Protein AF-A0A8T0DHM4-F1 (afdb_monomer)

pLDDT: mean 70.13, std 23.98, range [28.17, 97.62]

Solvent-accessible surface area (backbone atoms only — not comparable to full-atom values): 16348 Å² total; per-residue (Å²): 137,87,89,84,72,74,72,68,61,58,58,62,55,55,64,60,62,74,70,70,80,70,75,80,78,76,79,78,88,80,77,91,63,87,73,72,77,72,88,72,78,77,76,77,78,83,79,88,78,79,99,79,72,89,75,81,84,81,79,68,80,76,83,81,63,61,93,75,45,40,71,42,79,27,50,32,24,30,42,71,91,79,54,35,35,38,41,38,37,54,43,77,85,76,53,54,72,72,47,71,71,61,70,50,73,43,57,45,36,30,25,53,92,76,21,36,36,38,38,43,83,59,51,80,33,48,29,61,48,58,37,26,60,40,31,61,56,61,91,86,52,79,63,72,27,100,80,52,46,28,33,40,33,43,28,29,36,26,46,38,41,50,55,41,34,44,35,89,32,20,90,32,38,28,31,44,35,36,35,39,52,50,24,33,26,35,43,30,53,36,51,32,25,53,50,40,36,46,37,48,72,69,67,62,57,38,41,51,40,77,80,78,89,51,103,57,90,73,84,51,73,67,54,78,74,42,70,27,47,38,37,32,36,56,78,56,82,87,60,78,64,46,60,78,57,65,66,44,71,80,40,62,95,79,58,95,79,66,90,83,62,86,49,37,35,41,32,46,71,60,77,65,85,125

Nearest PDB structures (foldseek):
  1xcd-assembly1_A  TM=4.932E-01  e=6.494E-01  Bos taurus

Structure (mmCIF, N/CA/C/O backbone):
data_AF-A0A8T0DHM4-F1
#
_entry.id   AF-A0A8T0DHM4-F1
#
loop_
_atom_site.group_PDB
_atom_site.id
_atom_site.type_symbol
_atom_site.label_atom_id
_atom_site.label_alt_id
_atom_site.label_comp_id
_atom_site.label_asym_id
_atom_site.label_entity_id
_atom_site.label_seq_id
_atom_site.pdbx_PDB_ins_code
_atom_site.Cartn_x
_atom_site.Cartn_y
_atom_site.Cartn_z
_atom_site.occupancy
_atom_site.B_iso_or_equiv
_atom_site.auth_seq_id
_atom_site.auth_comp_id
_atom_site.auth_asym_id
_atom_site.auth_atom_id
_atom_site.pdbx_PDB_model_num
ATOM 1 N N . MET A 1 1 ? -25.637 -39.595 50.612 1.00 42.78 1 MET A N 1
ATOM 2 C CA . MET A 1 1 ? -24.274 -39.852 50.082 1.00 42.78 1 MET A CA 1
ATOM 3 C C . MET A 1 1 ? -24.328 -41.130 49.252 1.00 42.78 1 MET A C 1
ATOM 5 O O . MET A 1 1 ? -25.009 -42.026 49.735 1.00 42.78 1 MET A O 1
ATOM 9 N N . PRO A 1 2 ? -23.650 -41.289 48.098 1.00 43.00 2 PRO A N 1
ATOM 10 C CA . PRO A 1 2 ? -22.854 -40.347 47.298 1.00 43.00 2 PRO A CA 1
ATOM 11 C C . PRO A 1 2 ? -23.353 -40.236 45.829 1.00 43.00 2 PRO A C 1
ATOM 13 O O . PRO A 1 2 ? -23.852 -41.200 45.263 1.00 43.00 2 PRO A O 1
ATOM 16 N N . GLY A 1 3 ? -23.200 -39.077 45.182 1.00 39.84 3 GLY A N 1
ATOM 17 C CA . GLY A 1 3 ? -23.589 -38.922 43.766 1.00 39.84 3 GLY A CA 1
ATOM 18 C C . GLY A 1 3 ? -22.950 -37.758 43.004 1.00 39.84 3 GLY A C 1
ATOM 19 O O . GLY A 1 3 ? -23.277 -37.550 41.844 1.00 39.84 3 GLY A O 1
ATOM 20 N N . SER A 1 4 ? -22.025 -37.011 43.616 1.00 50.75 4 SER A N 1
ATOM 21 C CA . SER A 1 4 ? -21.545 -35.737 43.051 1.00 50.75 4 SER A CA 1
ATOM 22 C C . SER A 1 4 ? -20.021 -35.598 43.028 1.00 50.75 4 SER A C 1
ATOM 24 O O . SER A 1 4 ? -19.509 -34.501 43.209 1.00 50.75 4 SER A O 1
ATOM 26 N N . GLN A 1 5 ? -19.278 -36.689 42.808 1.00 47.97 5 GLN A N 1
ATOM 27 C CA . GLN A 1 5 ? -17.817 -36.614 42.603 1.00 47.97 5 GLN A CA 1
ATOM 28 C C . GLN A 1 5 ? -17.319 -37.144 41.249 1.00 47.97 5 GLN A C 1
ATOM 30 O O . GLN A 1 5 ? -16.140 -37.010 40.946 1.00 47.97 5 GLN A O 1
ATOM 35 N N . LEU A 1 6 ? -18.196 -37.660 40.383 1.00 48.44 6 LEU A N 1
ATOM 36 C CA . LEU A 1 6 ? -17.791 -38.187 39.070 1.00 48.44 6 LEU A CA 1
ATOM 37 C C . LEU A 1 6 ? -17.854 -37.168 37.918 1.00 48.44 6 LEU A C 1
ATOM 39 O O . LEU A 1 6 ? -17.260 -37.405 36.873 1.00 48.44 6 LEU A O 1
ATOM 43 N N . LEU A 1 7 ? -18.499 -36.011 38.105 1.00 48.06 7 LEU A N 1
ATOM 44 C CA . LEU A 1 7 ? -18.656 -35.002 37.043 1.00 48.06 7 LEU A CA 1
ATOM 45 C C . LEU A 1 7 ? -17.541 -33.943 36.995 1.00 48.06 7 LEU A C 1
ATOM 47 O O . LEU A 1 7 ? -17.317 -33.356 35.942 1.00 48.06 7 LEU A O 1
ATOM 51 N N . LEU A 1 8 ? -16.781 -33.745 38.078 1.00 44.88 8 LEU A N 1
ATOM 52 C CA . LEU A 1 8 ? -15.639 -32.815 38.081 1.00 44.88 8 LEU A CA 1
ATOM 53 C C . LEU A 1 8 ? -14.353 -33.425 37.500 1.00 44.88 8 LEU A C 1
ATOM 55 O O . LEU A 1 8 ? -13.502 -32.689 37.009 1.00 44.88 8 LEU A O 1
ATOM 59 N N . GLY A 1 9 ? -14.216 -34.755 37.485 1.00 41.56 9 GLY A N 1
ATOM 60 C CA . GLY A 1 9 ? -13.036 -35.429 36.927 1.00 41.56 9 GLY A CA 1
ATOM 61 C C . GLY A 1 9 ? -12.968 -35.411 35.395 1.00 41.56 9 GLY A C 1
ATOM 62 O O . GLY A 1 9 ? -11.875 -35.380 34.830 1.00 41.56 9 GLY A O 1
ATOM 63 N N . LEU A 1 10 ? -14.118 -35.380 34.709 1.00 45.06 10 LEU A N 1
ATOM 64 C CA . LEU A 1 10 ? -14.163 -35.416 33.241 1.00 45.06 10 LEU A CA 1
ATOM 65 C C . LEU A 1 10 ? -13.841 -34.062 32.586 1.00 45.06 10 LEU A C 1
ATOM 67 O O . LEU A 1 10 ? -13.312 -34.029 31.477 1.00 45.06 10 LEU A O 1
ATOM 71 N N . TRP A 1 11 ? -14.100 -32.946 33.273 1.00 40.06 11 TRP A N 1
ATOM 72 C CA . TRP A 1 11 ? -13.817 -31.607 32.741 1.00 40.06 11 TRP A CA 1
ATOM 73 C C . TRP A 1 11 ? -12.315 -31.278 32.737 1.00 40.06 11 TRP A C 1
ATOM 75 O O . TRP A 1 11 ? -11.809 -30.676 31.790 1.00 40.06 11 TRP A O 1
ATOM 85 N N . PHE A 1 12 ? -11.563 -31.758 33.733 1.00 42.66 12 PHE A N 1
ATOM 86 C CA . PHE A 1 12 ? -10.110 -31.555 33.788 1.00 42.66 12 PHE A CA 1
ATOM 87 C C . PHE A 1 12 ? -9.320 -32.446 32.813 1.00 42.66 12 PHE A C 1
ATOM 89 O O . PHE A 1 12 ? -8.207 -32.084 32.428 1.00 42.66 12 PHE A O 1
ATOM 96 N N . ALA A 1 13 ? -9.883 -33.572 32.364 1.00 45.81 13 ALA A N 1
AT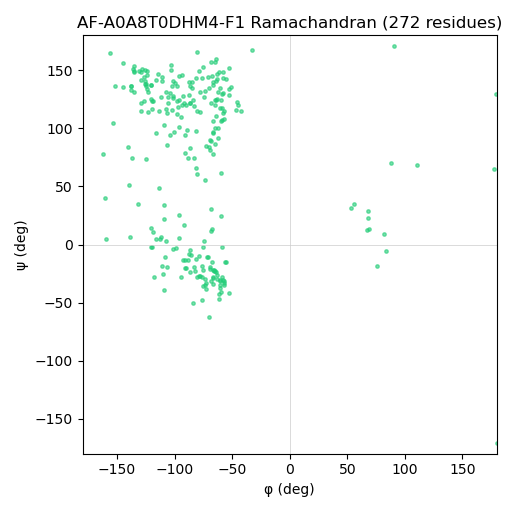OM 97 C CA . ALA A 1 13 ? -9.242 -34.431 31.366 1.00 45.81 13 ALA A CA 1
ATOM 98 C C . ALA A 1 13 ? -9.329 -33.845 29.941 1.00 45.81 13 ALA A C 1
ATOM 100 O O . ALA A 1 13 ? -8.364 -33.929 29.183 1.00 45.81 13 ALA A O 1
ATOM 101 N N . LEU A 1 14 ? -10.436 -33.178 29.595 1.00 40.88 14 LEU A N 1
ATOM 102 C CA . LEU A 1 14 ? -10.623 -32.549 28.278 1.00 40.88 14 LEU A CA 1
ATOM 103 C C . LEU A 1 14 ? -9.776 -31.278 28.092 1.00 40.88 14 LEU A C 1
ATOM 105 O O . LEU A 1 14 ? -9.247 -31.054 27.005 1.00 40.88 14 LEU A O 1
ATOM 109 N N . MET A 1 15 ? -9.530 -30.510 29.158 1.00 38.00 15 MET A N 1
ATOM 110 C CA . MET A 1 15 ? -8.630 -29.343 29.115 1.00 38.00 15 MET A CA 1
ATOM 111 C C . MET A 1 15 ? -7.144 -29.711 28.944 1.00 38.00 15 MET A C 1
ATOM 113 O O . MET A 1 15 ? -6.362 -28.894 28.465 1.00 38.00 15 MET A O 1
ATOM 117 N N . LYS A 1 16 ? -6.738 -30.949 29.265 1.00 36.84 16 LYS A N 1
ATOM 118 C CA . LYS A 1 16 ? -5.369 -31.432 29.004 1.00 36.84 16 LYS A CA 1
ATOM 119 C C . LYS A 1 16 ? -5.152 -31.941 27.576 1.00 36.84 16 LYS A C 1
ATOM 121 O O . LYS A 1 16 ? -4.008 -31.986 27.136 1.00 36.84 16 LYS A O 1
ATOM 126 N N . ILE A 1 17 ? -6.213 -32.280 26.842 1.00 40.41 17 ILE A N 1
ATOM 127 C CA . ILE A 1 17 ? -6.107 -32.795 25.465 1.00 40.41 17 ILE A CA 1
ATOM 128 C C . ILE A 1 17 ? -6.054 -31.655 24.432 1.00 40.41 17 ILE A C 1
ATOM 130 O O . ILE A 1 17 ? -5.442 -31.813 23.381 1.00 40.41 17 ILE A O 1
ATOM 134 N N . VAL A 1 18 ? -6.566 -30.462 24.752 1.00 36.69 18 VAL A N 1
ATOM 135 C CA . VAL A 1 18 ? -6.488 -29.284 23.857 1.00 36.69 18 VAL A CA 1
ATOM 136 C C . VAL A 1 18 ? -5.111 -28.589 23.897 1.00 36.69 18 VAL A C 1
ATOM 138 O O . VAL A 1 18 ? -4.789 -27.772 23.039 1.00 36.69 18 VAL A O 1
ATOM 141 N N . LEU A 1 19 ? -4.237 -28.955 24.839 1.00 35.62 19 LEU A N 1
ATOM 142 C CA . LEU A 1 19 ? -2.911 -28.346 25.022 1.00 35.62 19 LEU A CA 1
ATOM 143 C C . LEU A 1 19 ? -1.746 -29.096 24.345 1.00 35.62 19 LEU A C 1
ATOM 145 O O . LEU A 1 19 ? -0.598 -28.688 24.509 1.00 35.62 19 LEU A O 1
ATOM 149 N N . LEU A 1 20 ? -2.007 -30.150 23.561 1.00 37.97 20 LEU A N 1
ATOM 150 C CA . LEU A 1 20 ? -0.957 -31.010 22.982 1.00 37.97 20 LEU A CA 1
ATOM 151 C C . LEU A 1 20 ? -0.894 -31.067 21.447 1.00 37.97 20 LEU A C 1
ATOM 153 O O . LEU A 1 20 ? -0.103 -31.828 20.899 1.00 37.97 20 LEU A O 1
ATOM 157 N N . THR A 1 21 ? -1.608 -30.194 20.734 1.00 35.25 21 THR A N 1
ATOM 158 C CA . THR A 1 21 ? -1.385 -29.964 19.292 1.00 35.25 21 THR A CA 1
ATOM 159 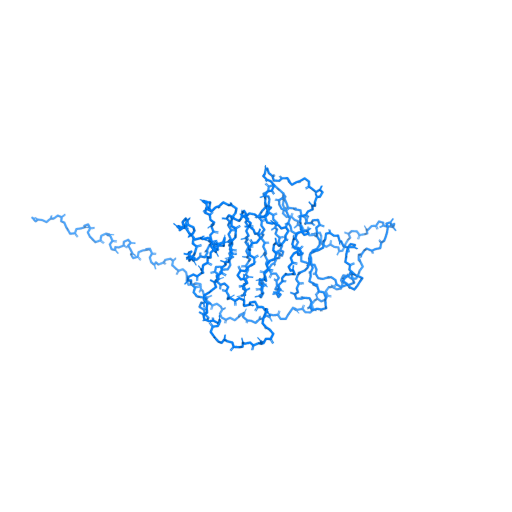C C . THR A 1 21 ? -0.855 -28.557 19.025 1.00 35.25 21 THR A C 1
ATOM 161 O O . THR A 1 21 ? -1.346 -27.839 18.161 1.00 35.25 21 THR A O 1
ATOM 164 N N . ARG A 1 22 ? 0.172 -28.141 19.772 1.00 32.06 22 ARG A N 1
ATOM 165 C CA . ARG A 1 22 ? 1.109 -27.118 19.298 1.00 32.06 22 ARG A CA 1
ATOM 166 C C . ARG A 1 22 ? 2.305 -27.847 18.714 1.00 32.06 22 ARG A C 1
ATOM 168 O O . ARG A 1 22 ? 3.147 -28.353 19.448 1.00 32.06 22 ARG A O 1
ATOM 175 N N . HIS A 1 23 ? 2.353 -27.937 17.390 1.00 30.44 23 HIS A N 1
ATOM 176 C CA . HIS A 1 23 ? 3.606 -28.250 16.721 1.00 30.44 23 HIS A CA 1
ATOM 177 C C . HIS A 1 23 ? 4.627 -27.174 17.110 1.00 30.44 23 HIS A C 1
ATOM 179 O O . HIS A 1 23 ? 4.301 -25.985 17.029 1.00 30.44 23 HIS A O 1
ATOM 185 N N . PRO A 1 24 ? 5.839 -27.545 17.549 1.00 31.73 24 PRO A N 1
ATOM 186 C CA . PRO A 1 24 ? 6.913 -26.581 17.639 1.00 31.73 24 PRO A CA 1
ATOM 187 C C . PRO A 1 24 ? 7.249 -26.163 16.206 1.00 31.73 24 PRO A C 1
ATOM 189 O O . PRO A 1 24 ? 7.829 -26.933 15.443 1.00 31.73 24 PRO A O 1
ATOM 192 N N . VAL A 1 25 ? 6.855 -24.946 15.822 1.00 32.97 25 VAL A N 1
ATOM 193 C CA . VAL A 1 25 ? 7.485 -24.261 14.694 1.00 32.97 25 VAL A CA 1
ATOM 194 C C . VAL A 1 25 ? 8.912 -24.010 15.145 1.00 32.97 25 VAL A C 1
ATOM 196 O O . VAL A 1 25 ? 9.188 -23.146 15.976 1.00 32.97 25 VAL A O 1
ATOM 199 N N . GLN A 1 26 ? 9.795 -24.876 14.672 1.00 29.06 26 GLN A N 1
ATOM 200 C CA . GLN A 1 26 ? 11.224 -24.778 14.860 1.00 29.06 26 GLN A CA 1
ATOM 201 C C . GLN A 1 26 ? 11.655 -23.440 14.260 1.00 29.06 26 GLN A C 1
ATOM 203 O O . GLN A 1 26 ? 11.607 -23.242 13.047 1.00 29.06 26 GLN A O 1
ATOM 208 N N . ALA A 1 27 ? 11.985 -22.491 15.135 1.00 30.78 27 ALA A N 1
ATOM 209 C CA . ALA A 1 27 ? 12.572 -21.223 14.754 1.00 30.78 27 ALA A CA 1
ATOM 210 C C . ALA A 1 27 ? 13.918 -21.526 14.089 1.00 30.78 27 ALA A C 1
ATOM 212 O O . ALA A 1 27 ? 14.902 -21.827 14.760 1.00 30.78 27 ALA A O 1
ATOM 213 N N . SER A 1 28 ? 13.934 -21.502 12.758 1.00 29.31 28 SER A N 1
ATOM 214 C CA . SER A 1 28 ? 15.160 -21.461 11.971 1.00 29.31 28 SER A CA 1
ATOM 215 C C . SER A 1 28 ? 15.743 -20.059 12.109 1.00 29.31 28 SER A C 1
ATOM 217 O O . SER A 1 28 ? 15.467 -19.161 11.316 1.00 29.31 28 SER A O 1
ATOM 219 N N . SER A 1 29 ? 16.503 -19.857 13.179 1.00 32.44 29 SER A N 1
ATOM 220 C CA . SER A 1 29 ? 17.412 -18.731 13.336 1.00 32.44 29 SER A CA 1
ATOM 221 C C . SER A 1 29 ? 18.583 -18.927 12.375 1.00 32.44 29 SER A C 1
ATOM 223 O O . SER A 1 29 ? 19.558 -19.545 12.770 1.00 32.44 29 SER A O 1
ATOM 225 N N . ASP A 1 30 ? 18.434 -18.520 11.111 1.00 32.19 30 ASP A N 1
ATOM 226 C CA . ASP A 1 30 ? 19.539 -18.243 10.171 1.00 32.19 30 ASP A CA 1
ATOM 227 C C . ASP A 1 30 ? 18.983 -17.851 8.788 1.00 32.19 30 ASP A C 1
ATOM 229 O O . ASP A 1 30 ? 19.147 -18.565 7.806 1.00 32.19 30 ASP A O 1
ATOM 233 N N . GLU A 1 31 ? 18.283 -16.715 8.680 1.00 34.97 31 GLU A N 1
ATOM 234 C CA . GLU A 1 31 ? 18.030 -16.089 7.364 1.00 34.97 31 GLU A CA 1
ATOM 235 C C . GLU A 1 31 ? 17.646 -14.598 7.474 1.00 34.97 31 GLU A C 1
ATOM 237 O O . GLU A 1 31 ? 16.764 -14.101 6.785 1.00 34.97 31 GLU A O 1
ATOM 242 N N . PHE A 1 32 ? 18.303 -13.851 8.368 1.00 38.66 32 PHE A N 1
ATOM 243 C CA . PHE A 1 32 ? 18.024 -12.421 8.606 1.00 38.66 32 PHE A CA 1
ATOM 244 C C . PHE A 1 32 ? 19.122 -11.479 8.103 1.00 38.66 32 PHE A C 1
ATOM 246 O O . PHE A 1 32 ? 19.366 -10.412 8.662 1.00 38.66 32 PHE A O 1
ATOM 253 N N . LEU A 1 33 ? 19.766 -11.845 7.001 1.00 34.19 33 LEU A N 1
ATOM 254 C CA . LEU A 1 33 ? 20.570 -10.910 6.223 1.00 34.19 33 LEU A CA 1
ATOM 255 C C . LEU A 1 33 ? 19.986 -10.850 4.814 1.00 34.19 33 LEU A C 1
ATOM 257 O O . LEU A 1 33 ? 19.649 -11.905 4.273 1.00 34.19 33 LEU A O 1
ATOM 261 N N . PRO A 1 34 ? 19.865 -9.657 4.200 1.00 33.25 34 PRO A N 1
ATOM 262 C CA . PRO A 1 34 ? 19.499 -9.571 2.798 1.00 33.25 34 PRO A CA 1
ATOM 263 C C . PRO A 1 34 ? 20.530 -10.382 2.016 1.00 33.25 34 PRO A C 1
ATOM 265 O O . PRO A 1 34 ? 21.698 -9.995 1.916 1.00 33.25 34 PRO A O 1
ATOM 268 N N . LYS A 1 35 ? 20.119 -11.544 1.496 1.00 32.97 35 LYS A N 1
ATOM 269 C CA . LYS A 1 35 ? 20.923 -12.264 0.516 1.00 32.97 35 LYS A CA 1
ATOM 270 C C . LYS A 1 35 ? 21.113 -11.287 -0.632 1.00 32.97 35 LYS A C 1
ATOM 272 O O . LYS A 1 35 ? 20.145 -10.881 -1.275 1.00 32.97 35 LYS A O 1
ATOM 277 N N . ARG A 1 36 ? 22.361 -10.847 -0.829 1.00 37.19 36 ARG A N 1
ATOM 278 C CA . ARG A 1 36 ? 22.765 -10.146 -2.046 1.00 37.19 36 ARG A CA 1
ATOM 279 C C . ARG A 1 36 ? 22.190 -10.948 -3.199 1.00 37.19 36 ARG A C 1
ATOM 281 O O . ARG A 1 36 ? 22.461 -12.142 -3.277 1.00 37.19 36 ARG A O 1
ATOM 288 N N . LEU A 1 37 ? 21.376 -10.283 -4.015 1.00 41.47 37 LEU A N 1
ATOM 289 C CA . LEU A 1 37 ? 20.816 -10.830 -5.238 1.00 41.47 37 LEU A CA 1
ATOM 290 C C . LEU A 1 37 ? 21.930 -11.601 -5.947 1.00 41.47 37 LEU A C 1
ATOM 292 O O . LEU A 1 37 ? 22.953 -11.006 -6.312 1.00 41.47 37 LEU A O 1
ATOM 296 N N . ASP A 1 38 ? 21.766 -12.920 -6.056 1.00 32.34 38 ASP A N 1
ATOM 297 C CA . ASP A 1 38 ? 22.691 -13.738 -6.818 1.00 32.34 38 ASP A CA 1
ATOM 298 C C . ASP A 1 38 ? 22.844 -13.102 -8.195 1.00 32.34 38 ASP A C 1
ATOM 300 O O . ASP A 1 38 ? 21.886 -12.633 -8.816 1.00 32.34 38 ASP A O 1
ATOM 304 N N . LYS A 1 39 ? 24.095 -13.026 -8.638 1.00 31.70 39 LYS A N 1
ATOM 305 C CA . LYS A 1 39 ? 24.525 -12.352 -9.859 1.00 31.70 39 LYS A CA 1
ATOM 306 C C . LYS A 1 39 ? 24.112 -13.170 -11.090 1.00 31.70 39 LYS A C 1
ATOM 308 O O . LYS A 1 39 ? 24.950 -13.518 -11.912 1.00 31.70 39 LYS A O 1
ATOM 313 N N . GLN A 1 40 ? 22.829 -13.489 -11.231 1.00 30.95 40 GLN A N 1
ATOM 314 C CA . GLN A 1 40 ? 22.234 -13.854 -12.508 1.00 30.95 40 GLN A CA 1
ATOM 315 C C . GLN A 1 40 ? 21.714 -12.573 -13.150 1.00 30.95 40 GLN A C 1
ATOM 317 O O . GLN A 1 40 ? 20.543 -12.215 -13.096 1.00 30.95 40 GLN A O 1
ATOM 322 N N . THR A 1 41 ? 22.654 -11.836 -13.735 1.00 32.25 41 THR A N 1
ATOM 323 C CA . THR A 1 41 ? 22.359 -10.781 -14.695 1.00 32.25 41 THR A CA 1
ATOM 324 C C . THR A 1 41 ? 21.729 -11.441 -15.923 1.00 32.25 41 THR A C 1
ATOM 326 O O . THR A 1 41 ? 22.428 -11.783 -16.875 1.00 32.25 41 THR A O 1
ATOM 329 N N . GLU A 1 42 ? 20.412 -11.652 -15.923 1.00 33.59 42 GLU A N 1
ATOM 330 C CA . GLU A 1 42 ? 19.687 -11.806 -17.183 1.00 33.59 42 GLU A CA 1
ATOM 331 C C . GLU A 1 42 ? 19.693 -10.439 -17.872 1.00 33.59 42 GLU A C 1
ATOM 333 O O . GLU A 1 42 ? 18.840 -9.585 -17.643 1.00 33.59 42 GLU A O 1
ATOM 338 N N . LYS A 1 43 ? 20.723 -10.206 -18.694 1.00 28.45 43 LYS A N 1
ATOM 339 C CA . LYS A 1 43 ? 20.720 -9.135 -19.688 1.00 28.45 43 LYS A CA 1
ATOM 340 C C . LYS A 1 43 ? 19.587 -9.421 -20.676 1.00 28.45 43 LYS A C 1
ATOM 342 O O . LYS A 1 43 ? 19.815 -10.085 -21.684 1.00 28.45 43 LYS A O 1
ATOM 347 N N . HIS A 1 44 ? 18.390 -8.899 -20.432 1.00 38.16 44 HIS A N 1
ATOM 348 C CA . HIS A 1 44 ? 17.370 -8.773 -21.477 1.00 38.16 44 HIS A CA 1
ATOM 349 C C . HIS A 1 44 ? 17.669 -7.522 -22.306 1.00 38.16 44 HIS A C 1
ATOM 351 O O . HIS A 1 44 ? 16.948 -6.533 -22.282 1.00 38.16 44 HIS A O 1
ATOM 357 N N . ALA A 1 45 ? 18.795 -7.562 -23.022 1.00 31.78 45 ALA A N 1
ATOM 358 C CA . ALA A 1 45 ? 19.057 -6.624 -24.100 1.00 31.78 45 ALA A CA 1
ATOM 359 C C . ALA A 1 45 ? 18.249 -7.082 -25.320 1.00 31.78 45 ALA A C 1
ATOM 361 O O . ALA A 1 45 ? 18.521 -8.142 -25.884 1.00 31.78 45 ALA A O 1
ATOM 362 N N . GLY A 1 46 ? 17.266 -6.277 -25.721 1.00 34.12 46 GLY A N 1
ATOM 363 C CA . GLY A 1 46 ? 16.578 -6.426 -27.001 1.00 34.12 46 GLY A CA 1
ATOM 364 C C . GLY A 1 46 ? 15.131 -6.894 -26.905 1.00 34.12 46 GLY A C 1
ATOM 365 O O . GLY A 1 46 ? 14.791 -7.966 -27.394 1.00 34.12 46 GLY A O 1
ATOM 366 N N . LEU A 1 47 ? 14.251 -6.049 -26.380 1.00 35.34 47 LEU A N 1
ATOM 367 C CA . LEU A 1 47 ? 12.893 -5.956 -26.903 1.00 35.34 47 LEU A CA 1
ATOM 368 C C . LEU A 1 47 ? 12.659 -4.494 -27.291 1.00 35.34 47 LEU A C 1
ATOM 370 O O . LEU A 1 47 ? 13.149 -3.599 -26.614 1.00 35.34 47 LEU A O 1
ATOM 374 N N . PHE A 1 48 ? 11.883 -4.277 -28.348 1.00 37.84 48 PHE A N 1
ATOM 375 C CA . PHE A 1 48 ? 11.353 -2.980 -28.787 1.00 37.84 48 PHE A CA 1
ATOM 376 C C . PHE A 1 48 ? 12.251 -2.175 -29.739 1.00 37.84 48 PHE A C 1
ATOM 378 O O . PHE A 1 48 ? 12.732 -1.087 -29.436 1.00 37.84 48 PHE A O 1
ATOM 385 N N . SER A 1 49 ? 12.368 -2.678 -30.970 1.00 28.17 49 SER A N 1
ATOM 386 C CA . SER A 1 49 ? 12.400 -1.815 -32.152 1.00 28.17 49 SER A CA 1
ATOM 387 C C . SER A 1 49 ? 11.152 -2.069 -33.011 1.00 28.17 49 SER A C 1
ATOM 389 O O . SER A 1 49 ? 10.597 -3.165 -33.008 1.00 28.17 49 SER A O 1
ATOM 391 N N . SER A 1 50 ? 10.707 -0.988 -33.652 1.00 28.66 50 SER A N 1
ATOM 392 C CA . SER A 1 50 ? 9.551 -0.743 -34.532 1.00 28.66 50 SER A CA 1
ATOM 393 C C . SER A 1 50 ? 9.034 -1.869 -35.464 1.00 28.66 50 SER A C 1
ATOM 395 O O . SER A 1 50 ? 9.687 -2.893 -35.662 1.00 28.66 50 SER A O 1
ATOM 397 N N . PRO A 1 51 ? 7.831 -1.685 -36.052 1.00 36.62 51 PRO A N 1
ATOM 398 C CA . PRO A 1 51 ? 6.902 -2.750 -36.400 1.00 36.62 51 PRO A CA 1
ATOM 399 C C . PRO A 1 51 ? 7.181 -3.307 -37.793 1.00 36.62 51 PRO A C 1
ATOM 401 O O . PRO A 1 51 ? 6.445 -3.014 -38.712 1.00 36.62 51 PRO A O 1
ATOM 404 N N . ASP A 1 52 ? 8.236 -4.096 -37.959 1.00 32.16 52 ASP A N 1
ATOM 405 C CA . ASP A 1 52 ? 8.423 -4.912 -39.165 1.00 32.16 52 ASP A CA 1
ATOM 406 C C . ASP A 1 52 ? 9.446 -6.017 -38.886 1.00 32.16 52 ASP A C 1
ATOM 408 O O . ASP A 1 52 ? 10.617 -5.919 -39.253 1.00 32.16 52 ASP A O 1
ATOM 412 N N . ARG A 1 53 ? 9.014 -7.077 -38.190 1.00 29.66 53 ARG A N 1
ATOM 413 C CA . ARG A 1 53 ? 9.512 -8.455 -38.371 1.00 29.66 53 ARG A CA 1
ATOM 414 C C . ARG A 1 53 ? 8.827 -9.411 -37.407 1.00 29.66 53 ARG A C 1
ATOM 416 O O . ARG A 1 53 ? 8.798 -9.193 -36.201 1.00 29.66 53 ARG A O 1
ATOM 423 N N . ALA A 1 54 ? 8.312 -10.500 -37.969 1.00 37.16 54 ALA A N 1
ATOM 424 C CA . ALA A 1 54 ? 7.775 -11.643 -37.250 1.00 37.16 54 ALA A CA 1
ATOM 425 C C . ALA A 1 54 ? 8.729 -12.078 -36.120 1.00 37.16 54 ALA A C 1
ATOM 427 O O . ALA A 1 54 ? 9.866 -12.485 -36.365 1.00 37.16 54 ALA A O 1
ATOM 428 N N . PHE A 1 55 ? 8.257 -11.960 -34.877 1.00 32.56 55 PHE A N 1
ATOM 429 C CA . PHE A 1 55 ? 8.966 -12.405 -33.685 1.00 32.56 55 PHE A CA 1
ATOM 430 C C . PHE A 1 55 ? 9.113 -13.930 -33.710 1.00 32.56 55 PHE A C 1
ATOM 432 O O . PHE A 1 55 ? 8.127 -14.665 -33.675 1.00 32.56 55 PHE A O 1
ATOM 439 N N . ASN A 1 56 ? 10.354 -14.416 -33.697 1.00 29.28 56 ASN A N 1
ATOM 440 C CA . ASN A 1 56 ? 10.649 -15.792 -33.312 1.00 29.28 56 ASN A CA 1
ATOM 441 C C . ASN A 1 56 ? 10.319 -15.958 -31.819 1.00 29.28 56 ASN A C 1
ATOM 443 O O . ASN A 1 56 ? 11.126 -15.640 -30.946 1.00 29.28 56 ASN A O 1
ATOM 447 N N . ALA A 1 57 ? 9.119 -16.462 -31.540 1.00 32.34 57 ALA A N 1
ATOM 448 C CA . ALA A 1 57 ? 8.523 -16.681 -30.222 1.00 32.34 57 ALA A CA 1
ATOM 449 C C . ALA A 1 57 ? 9.197 -17.786 -29.366 1.00 32.34 57 ALA A C 1
ATOM 451 O O . ALA A 1 57 ? 8.534 -18.447 -28.575 1.00 32.34 57 ALA A O 1
ATOM 452 N N . ALA A 1 58 ? 10.505 -18.028 -29.507 1.00 34.22 58 ALA A N 1
ATOM 453 C CA . ALA A 1 58 ? 11.146 -19.245 -28.992 1.00 34.22 58 ALA A CA 1
ATOM 454 C C . ALA A 1 58 ? 12.048 -19.073 -27.750 1.00 34.22 58 ALA A C 1
ATOM 456 O O . ALA A 1 58 ? 12.649 -20.057 -27.322 1.00 34.22 58 ALA A O 1
ATOM 457 N N . LYS A 1 59 ? 12.180 -17.878 -27.147 1.00 33.12 59 LYS A N 1
ATOM 458 C CA . LYS A 1 59 ? 13.061 -17.691 -25.963 1.00 33.12 59 LYS A CA 1
ATOM 459 C C . LYS A 1 59 ? 12.546 -16.822 -24.812 1.00 33.12 59 LYS A C 1
ATOM 461 O O . LYS A 1 59 ? 13.274 -16.638 -23.843 1.00 33.12 59 LYS A O 1
ATOM 466 N N . LEU A 1 60 ? 11.297 -16.372 -24.841 1.00 34.19 60 LEU A N 1
ATOM 467 C CA . LEU A 1 60 ? 10.629 -15.884 -23.632 1.00 34.19 60 LEU A CA 1
ATOM 468 C C . LEU A 1 60 ? 9.800 -17.040 -23.088 1.00 34.19 60 LEU A C 1
ATOM 470 O O . LEU A 1 60 ? 8.911 -17.526 -23.784 1.00 34.19 60 LEU A O 1
ATOM 474 N N . LYS A 1 61 ? 10.087 -17.508 -21.867 1.00 32.75 61 LYS A N 1
ATOM 475 C CA . LYS A 1 61 ? 9.127 -18.377 -21.180 1.00 32.75 61 LYS A CA 1
ATOM 476 C C . LYS A 1 61 ? 7.848 -17.550 -21.017 1.00 32.75 61 LYS A C 1
ATOM 478 O O . LYS A 1 61 ? 7.920 -16.508 -20.365 1.00 32.75 61 LYS A O 1
ATOM 483 N N . PRO A 1 62 ? 6.709 -17.951 -21.608 1.00 39.94 62 PRO A N 1
ATOM 484 C CA . PRO A 1 62 ? 5.465 -17.236 -21.398 1.00 39.94 62 PRO A CA 1
ATOM 485 C C . PRO A 1 62 ? 5.171 -17.256 -19.901 1.00 39.94 62 PRO A C 1
ATOM 487 O O . PRO A 1 62 ? 5.030 -18.323 -19.296 1.00 39.94 62 PRO A O 1
ATOM 490 N N . VAL A 1 63 ? 5.140 -16.072 -19.291 1.00 49.53 63 VAL A N 1
ATOM 491 C CA . VAL A 1 63 ? 4.691 -15.917 -17.910 1.00 49.53 63 VAL A CA 1
ATOM 492 C C . VAL A 1 63 ? 3.258 -16.425 -17.890 1.00 49.53 63 VAL A C 1
ATOM 494 O O . VAL A 1 63 ? 2.361 -15.820 -18.469 1.00 49.53 63 VAL A O 1
ATOM 497 N N . THR A 1 64 ? 3.064 -17.607 -17.316 1.00 45.62 64 THR A N 1
ATOM 498 C CA . THR A 1 64 ? 1.752 -18.241 -17.273 1.00 45.62 64 THR A CA 1
ATOM 499 C C . THR A 1 64 ? 0.988 -17.594 -16.129 1.00 45.62 64 THR A C 1
ATOM 501 O O . THR A 1 64 ? 1.404 -17.663 -14.970 1.00 45.62 64 THR A O 1
ATOM 504 N N . TYR A 1 65 ? -0.083 -16.891 -16.468 1.00 55.25 65 TYR A N 1
ATOM 505 C CA . TYR A 1 65 ? -0.976 -16.268 -15.502 1.00 55.25 65 TYR A CA 1
ATOM 506 C C . TYR A 1 65 ? -2.052 -17.284 -15.089 1.00 55.25 65 TYR A C 1
ATOM 508 O O . TYR A 1 65 ? -2.525 -18.042 -15.942 1.00 55.25 65 TYR A O 1
ATOM 516 N N . PRO A 1 66 ? -2.434 -17.348 -13.801 1.00 62.09 66 PRO A N 1
ATOM 517 C CA . PRO A 1 66 ? -3.592 -18.120 -13.373 1.00 62.09 66 PRO A CA 1
ATOM 518 C C . PRO A 1 66 ? -4.855 -17.760 -14.180 1.00 62.09 66 PRO A C 1
ATOM 520 O O . PRO A 1 66 ? -4.996 -16.610 -14.615 1.00 62.09 66 PRO A O 1
ATOM 523 N N . PRO A 1 67 ? -5.810 -18.692 -14.343 1.00 63.88 67 PRO A N 1
ATOM 524 C CA . PRO A 1 67 ? -7.076 -18.408 -15.012 1.00 63.88 67 PRO A CA 1
ATOM 525 C C . PRO A 1 67 ? -7.773 -17.185 -14.394 1.00 63.88 67 PRO A C 1
ATOM 527 O O . PRO A 1 67 ? -7.949 -17.118 -13.178 1.00 63.88 67 PRO A O 1
ATOM 530 N N . GLY A 1 68 ? -8.164 -16.214 -15.224 1.00 69.62 68 GLY A N 1
ATOM 531 C CA . GLY A 1 68 ? -8.849 -14.991 -14.779 1.00 69.62 68 GLY A CA 1
ATOM 532 C C . GLY A 1 68 ? -7.939 -13.878 -14.242 1.00 69.62 68 GLY A C 1
ATOM 533 O O . GLY A 1 68 ? -8.454 -12.896 -13.709 1.00 69.62 68 GLY A O 1
ATOM 534 N N . SER A 1 69 ? -6.617 -14.017 -14.379 1.00 77.44 69 SER A N 1
ATOM 535 C CA . SER A 1 69 ? -5.648 -12.953 -14.092 1.00 77.44 69 SER A CA 1
ATOM 536 C C . SER A 1 69 ? -4.991 -12.445 -15.371 1.00 77.44 69 SER A C 1
ATOM 538 O O . SER A 1 69 ? -4.681 -13.221 -16.277 1.00 77.44 69 SER A O 1
ATOM 540 N N . PHE A 1 70 ? -4.786 -11.134 -15.436 1.00 83.38 70 PHE A N 1
ATOM 541 C CA . PHE A 1 70 ? -4.189 -10.443 -16.575 1.00 83.38 70 PHE A CA 1
ATOM 542 C C . PHE A 1 70 ? -2.992 -9.617 -16.096 1.00 83.38 70 PHE A C 1
ATOM 544 O O . PHE A 1 70 ? -2.991 -9.178 -14.945 1.00 83.38 70 PHE A O 1
ATOM 551 N N . PRO A 1 71 ? -1.956 -9.398 -16.924 1.00 86.12 71 PRO A N 1
ATOM 552 C CA . PRO A 1 71 ? -0.948 -8.394 -16.605 1.00 86.12 71 PRO A CA 1
ATOM 553 C C . PRO A 1 71 ? -1.613 -7.023 -16.434 1.00 86.12 71 PRO A C 1
ATOM 555 O O . PRO A 1 71 ? -2.553 -6.701 -17.160 1.00 86.12 71 PRO A O 1
ATOM 558 N N . CYS A 1 72 ? -1.115 -6.219 -15.495 1.00 86.44 72 CYS A N 1
ATOM 559 C CA . CYS A 1 72 ? -1.521 -4.817 -15.410 1.00 86.44 72 CYS A CA 1
ATOM 560 C C . CYS A 1 72 ? -1.143 -4.081 -16.705 1.00 86.44 72 CYS A C 1
ATOM 562 O O . CYS A 1 72 ? -0.142 -4.411 -17.345 1.00 86.44 72 CYS A O 1
ATOM 564 N N . SER A 1 73 ? -1.937 -3.079 -17.079 1.00 83.19 73 SER A N 1
ATOM 565 C CA . SER A 1 73 ? -1.654 -2.204 -18.226 1.00 83.19 73 SER A CA 1
ATOM 566 C C . SER A 1 73 ? -0.407 -1.342 -17.996 1.00 83.19 73 SER A C 1
ATOM 568 O O . SER A 1 73 ? 0.362 -1.096 -18.925 1.00 83.19 73 SER A O 1
ATOM 570 N N . ALA A 1 74 ? -0.184 -0.942 -16.744 1.00 87.62 74 ALA A N 1
ATOM 571 C CA . ALA A 1 74 ? 1.004 -0.238 -16.293 1.00 87.62 74 ALA A CA 1
ATOM 572 C C . ALA A 1 74 ? 2.225 -1.155 -16.174 1.00 87.62 74 ALA A C 1
ATOM 574 O O . ALA A 1 74 ? 2.119 -2.342 -15.852 1.00 87.62 74 ALA A O 1
ATOM 575 N N . VAL A 1 75 ? 3.408 -0.564 -16.334 1.00 90.19 75 VAL A N 1
ATOM 576 C CA . VAL A 1 75 ? 4.688 -1.240 -16.121 1.00 90.19 75 VAL A CA 1
ATOM 577 C C . VAL A 1 75 ? 5.322 -0.737 -14.838 1.00 90.19 75 VAL A C 1
ATOM 579 O O . VAL A 1 75 ? 5.680 0.435 -14.736 1.00 90.19 75 VAL A O 1
ATOM 582 N N . CYS A 1 76 ? 5.493 -1.644 -13.878 1.00 93.25 76 CYS A N 1
ATOM 583 C CA . CYS A 1 76 ? 6.209 -1.385 -12.637 1.00 93.25 76 CYS A CA 1
ATOM 584 C C . CYS A 1 76 ? 7.619 -1.965 -12.685 1.00 93.25 76 CYS A C 1
ATOM 586 O O . CYS A 1 76 ? 7.837 -3.065 -13.195 1.00 93.25 76 CYS A O 1
ATOM 588 N N . PHE A 1 77 ? 8.584 -1.236 -12.144 1.00 93.00 77 PHE A N 1
ATOM 589 C CA . PHE A 1 77 ? 9.994 -1.595 -12.181 1.00 93.00 77 PHE A CA 1
ATOM 590 C C . PHE A 1 77 ? 10.766 -0.950 -11.033 1.00 93.00 77 PHE A C 1
ATOM 592 O O . PHE A 1 77 ? 10.295 -0.016 -10.391 1.00 93.00 77 PHE A O 1
ATOM 599 N N . LEU A 1 78 ? 11.974 -1.448 -10.782 1.00 92.31 78 LEU A N 1
ATOM 600 C CA . LEU A 1 78 ? 12.905 -0.829 -9.847 1.00 92.31 78 LEU A CA 1
ATOM 601 C C . LEU A 1 78 ? 13.658 0.304 -10.541 1.00 92.31 78 LEU A C 1
ATOM 603 O O . LEU A 1 78 ? 14.375 0.067 -11.514 1.00 92.31 78 LEU A O 1
ATOM 607 N N . LYS A 1 79 ? 13.493 1.522 -10.027 1.00 89.00 79 LYS A N 1
ATOM 608 C CA . LYS A 1 79 ? 14.049 2.751 -10.591 1.00 89.00 79 LYS A CA 1
ATOM 609 C C . LYS A 1 79 ? 15.587 2.731 -10.547 1.00 89.00 79 LYS A C 1
ATOM 611 O O . LYS A 1 79 ? 16.162 2.550 -9.464 1.00 89.00 79 LYS A O 1
ATOM 616 N N . PRO A 1 80 ? 16.275 2.913 -11.687 1.00 85.00 80 PRO A N 1
ATOM 617 C CA . PRO A 1 80 ? 17.719 3.122 -11.706 1.00 85.00 80 PRO A CA 1
ATOM 618 C C . PRO A 1 80 ? 18.116 4.429 -10.991 1.00 85.00 80 PRO A C 1
ATOM 620 O O . PRO A 1 80 ? 17.294 5.335 -10.852 1.00 85.00 80 PRO A O 1
ATOM 623 N N . PRO A 1 81 ? 19.380 4.570 -10.554 1.00 84.44 81 PRO A N 1
ATOM 624 C CA . PRO A 1 81 ? 20.465 3.592 -10.666 1.00 84.44 81 PRO A CA 1
ATOM 625 C C . PRO A 1 81 ? 20.524 2.599 -9.496 1.00 84.44 81 PRO A C 1
ATOM 627 O O . PRO A 1 81 ? 21.244 1.607 -9.573 1.00 84.44 81 PRO A O 1
ATOM 630 N N . THR A 1 82 ? 19.812 2.858 -8.396 1.00 86.75 82 THR A N 1
ATOM 631 C CA . THR A 1 82 ? 19.922 2.038 -7.178 1.00 86.75 82 THR A CA 1
ATOM 632 C C . THR A 1 82 ? 19.157 0.726 -7.289 1.00 86.75 82 THR A C 1
ATOM 634 O O . THR A 1 82 ? 19.555 -0.260 -6.675 1.00 86.75 82 THR A O 1
ATOM 637 N N . PHE A 1 83 ? 18.095 0.681 -8.103 1.00 89.44 83 PHE A N 1
ATOM 638 C CA . PHE A 1 83 ? 17.189 -0.463 -8.213 1.00 89.44 83 PHE A CA 1
ATOM 639 C C . PHE A 1 83 ? 16.576 -0.876 -6.866 1.00 89.44 83 PHE A C 1
ATOM 641 O O . PHE A 1 83 ? 16.366 -2.058 -6.611 1.00 89.44 83 PHE A O 1
ATOM 648 N N . GLU A 1 84 ? 16.297 0.097 -6.001 1.00 92.38 84 GLU A N 1
ATOM 649 C CA . GLU A 1 84 ? 15.730 -0.145 -4.669 1.00 92.38 84 GLU A CA 1
ATOM 650 C C . GLU A 1 84 ? 14.278 0.328 -4.538 1.00 92.38 84 GLU A C 1
ATOM 652 O O . GLU A 1 84 ? 13.545 -0.189 -3.699 1.00 92.38 84 GLU A O 1
ATOM 657 N N . ILE A 1 85 ? 13.856 1.304 -5.344 1.00 95.44 85 ILE A N 1
ATOM 658 C CA . ILE A 1 85 ? 12.532 1.931 -5.260 1.00 95.44 85 ILE A CA 1
ATOM 659 C C . ILE A 1 85 ? 11.673 1.472 -6.429 1.00 95.44 85 ILE A C 1
ATOM 661 O O . ILE A 1 85 ? 12.115 1.527 -7.576 1.00 95.44 85 ILE A O 1
ATOM 665 N N . VAL A 1 86 ? 10.448 1.040 -6.145 1.00 96.19 86 VAL A N 1
ATOM 666 C CA . VAL A 1 86 ? 9.475 0.687 -7.181 1.00 96.19 86 VAL A CA 1
ATOM 667 C C . VAL A 1 86 ? 8.854 1.952 -7.766 1.00 96.19 86 VAL A C 1
ATOM 669 O O . VAL A 1 86 ? 8.372 2.810 -7.030 1.00 96.19 86 VAL A O 1
ATOM 672 N N . HIS A 1 87 ? 8.818 2.026 -9.091 1.00 94.31 87 HIS A N 1
ATOM 673 C CA . HIS A 1 87 ? 8.089 3.022 -9.865 1.00 94.31 87 HIS A CA 1
ATOM 674 C C . HIS A 1 87 ? 7.172 2.311 -10.864 1.00 94.31 87 HIS A C 1
ATOM 676 O O . HIS A 1 87 ? 7.566 1.311 -11.459 1.00 94.31 87 HIS A O 1
ATOM 682 N N . CYS A 1 88 ? 5.964 2.824 -11.062 1.00 93.25 88 CYS A N 1
ATOM 683 C CA . CYS A 1 88 ? 4.977 2.344 -12.018 1.00 93.25 88 CYS A CA 1
ATOM 684 C C . CYS A 1 88 ? 4.642 3.445 -13.030 1.00 93.25 88 CYS A C 1
ATOM 686 O O . CYS A 1 88 ? 4.190 4.528 -12.667 1.00 93.25 88 CYS A O 1
ATOM 688 N N . ALA A 1 89 ? 4.815 3.154 -14.316 1.00 90.38 89 ALA A N 1
ATOM 689 C CA . ALA A 1 89 ? 4.464 4.053 -15.411 1.00 90.38 89 ALA A CA 1
ATOM 690 C C . ALA A 1 89 ? 3.275 3.493 -16.201 1.00 90.38 89 ALA A C 1
ATOM 692 O O . ALA A 1 89 ? 3.184 2.281 -16.407 1.00 90.38 89 ALA A O 1
ATOM 693 N N . LYS A 1 90 ? 2.381 4.367 -16.686 1.00 86.00 90 LYS A N 1
ATOM 694 C CA . LYS A 1 90 ? 1.216 3.954 -17.495 1.00 86.00 90 LYS A CA 1
ATOM 695 C C . LYS A 1 90 ? 1.645 3.239 -18.769 1.00 86.00 90 LYS A C 1
ATOM 697 O O . LYS A 1 90 ? 1.019 2.262 -19.167 1.00 86.00 90 LYS A O 1
ATOM 702 N N . ARG A 1 91 ? 2.699 3.729 -19.426 1.00 78.94 91 ARG A N 1
ATOM 703 C CA . ARG A 1 91 ? 3.237 3.138 -20.653 1.00 78.94 91 ARG A CA 1
ATOM 704 C C . ARG A 1 91 ? 4.754 3.065 -20.583 1.00 78.94 91 ARG A C 1
ATOM 706 O O . ARG A 1 91 ? 5.416 3.949 -20.054 1.00 78.94 91 ARG A O 1
ATOM 713 N N . VAL A 1 92 ? 5.320 2.047 -21.229 1.00 70.69 92 VAL A N 1
ATOM 714 C CA . VAL A 1 92 ? 6.780 1.911 -21.413 1.00 70.69 92 VAL A CA 1
ATOM 715 C C . VAL A 1 92 ? 7.371 3.135 -22.127 1.00 70.69 92 VAL A C 1
ATOM 717 O O . VAL A 1 92 ? 8.502 3.533 -21.868 1.00 70.69 92 VAL A O 1
ATOM 720 N N . ASN A 1 93 ? 6.587 3.767 -23.003 1.00 71.44 93 ASN A N 1
ATOM 721 C CA . ASN A 1 93 ? 6.991 4.965 -23.738 1.00 71.44 93 ASN A CA 1
ATOM 722 C C . ASN A 1 93 ? 7.063 6.230 -22.870 1.00 71.44 93 ASN A C 1
ATOM 724 O O . ASN A 1 93 ? 7.602 7.231 -23.334 1.00 71.44 93 ASN A O 1
ATOM 728 N N . ASP A 1 94 ? 6.564 6.190 -21.637 1.00 72.44 94 ASP A N 1
ATOM 729 C CA . ASP A 1 94 ? 6.678 7.309 -20.697 1.00 72.44 94 ASP A CA 1
ATOM 730 C C . ASP A 1 94 ? 7.996 7.232 -19.902 1.00 72.44 94 ASP A C 1
ATOM 732 O O . ASP A 1 94 ? 8.362 8.169 -19.200 1.00 72.44 94 ASP A O 1
ATOM 736 N N . LEU A 1 95 ? 8.734 6.122 -20.034 1.00 75.62 95 LEU A N 1
ATOM 737 C CA . LEU A 1 95 ? 10.035 5.917 -19.401 1.00 75.62 95 LEU A CA 1
ATOM 738 C C . LEU A 1 95 ? 11.120 6.703 -20.135 1.00 75.62 95 LEU A C 1
ATOM 740 O O . LEU A 1 95 ? 11.123 6.75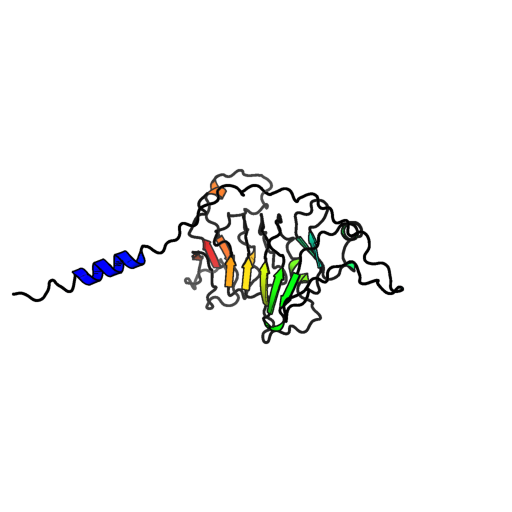5 -21.370 1.00 75.62 95 LEU A O 1
ATOM 744 N N . ASP A 1 96 ? 12.079 7.240 -19.391 1.00 72.81 96 ASP A N 1
ATOM 745 C CA . ASP A 1 96 ? 13.294 7.839 -19.931 1.00 72.81 96 ASP A CA 1
ATOM 746 C C . ASP A 1 96 ? 14.216 6.780 -20.559 1.00 72.81 96 ASP A C 1
ATOM 748 O O . ASP A 1 96 ? 14.149 5.584 -20.262 1.00 72.81 96 ASP A O 1
ATOM 752 N N . GLU A 1 97 ? 15.084 7.219 -21.470 1.00 68.12 97 GLU A N 1
ATOM 753 C CA . GLU A 1 97 ? 15.937 6.329 -22.264 1.00 68.12 97 GLU A CA 1
ATOM 754 C C . GLU A 1 97 ? 16.888 5.493 -21.394 1.00 68.12 97 GLU A C 1
ATOM 756 O O . GLU A 1 97 ? 17.059 4.301 -21.650 1.00 68.12 97 GLU A O 1
ATOM 761 N N . ALA A 1 98 ? 17.422 6.074 -20.312 1.00 65.44 98 ALA A N 1
ATOM 762 C CA . ALA A 1 98 ? 18.266 5.359 -19.357 1.00 65.44 98 ALA A CA 1
ATOM 763 C C . ALA A 1 98 ? 17.501 4.205 -18.695 1.00 65.44 98 ALA A C 1
ATOM 765 O O . ALA A 1 98 ? 17.977 3.067 -18.702 1.00 65.44 98 ALA A O 1
ATOM 766 N N . THR A 1 99 ? 16.277 4.458 -18.223 1.00 66.00 99 THR A N 1
ATOM 767 C CA . THR A 1 99 ? 15.421 3.409 -17.661 1.00 66.00 99 THR A CA 1
ATOM 768 C C . THR A 1 99 ? 15.091 2.338 -18.688 1.00 66.00 99 THR A C 1
ATOM 770 O O . THR A 1 99 ? 15.217 1.166 -18.364 1.00 66.00 99 THR A O 1
ATOM 773 N N . ARG A 1 100 ? 14.769 2.682 -19.943 1.00 65.81 100 ARG A N 1
ATOM 774 C CA . ARG A 1 100 ? 14.444 1.681 -20.985 1.00 65.81 100 ARG A CA 1
ATOM 775 C C . ARG A 1 100 ? 15.563 0.678 -21.264 1.00 65.81 100 ARG A C 1
ATOM 777 O O . ARG A 1 100 ? 15.272 -0.438 -21.690 1.00 65.81 100 ARG A O 1
ATOM 784 N N . THR A 1 101 ? 16.820 1.063 -21.054 1.00 66.62 101 THR A N 1
ATOM 785 C CA . THR A 1 101 ? 17.973 0.196 -21.343 1.00 66.62 101 THR A CA 1
ATOM 786 C C . THR A 1 101 ? 18.263 -0.843 -20.258 1.00 66.62 101 THR A C 1
ATOM 788 O O . THR A 1 101 ? 18.758 -1.924 -20.580 1.00 66.62 101 THR A O 1
ATOM 791 N N . GLU A 1 102 ? 17.919 -0.568 -18.996 1.00 70.19 102 GLU A N 1
ATOM 792 C CA . GLU A 1 102 ? 18.128 -1.485 -17.870 1.00 70.19 102 GLU A CA 1
ATOM 793 C C . GLU A 1 102 ? 16.920 -1.445 -16.918 1.00 70.19 102 GLU A C 1
ATOM 795 O O . GLU A 1 102 ? 16.911 -0.734 -15.916 1.00 70.19 102 GLU A O 1
ATOM 800 N N . ILE A 1 103 ? 15.878 -2.224 -17.233 1.00 77.44 103 ILE A N 1
ATOM 801 C CA . ILE A 1 103 ? 14.669 -2.347 -16.402 1.00 77.44 103 ILE A CA 1
ATOM 802 C C . ILE A 1 103 ? 14.713 -3.643 -15.596 1.00 77.44 103 ILE A C 1
ATOM 804 O O . ILE A 1 103 ? 14.811 -4.735 -16.156 1.00 77.44 103 ILE A O 1
ATOM 808 N N . LYS A 1 104 ? 14.517 -3.538 -14.278 1.00 86.56 104 LYS A N 1
ATOM 809 C CA . LYS A 1 104 ? 14.135 -4.678 -13.432 1.00 86.56 104 LYS A CA 1
ATOM 810 C C . LYS A 1 104 ? 12.638 -4.616 -13.153 1.00 86.56 104 LYS A C 1
ATOM 812 O O . LYS A 1 104 ? 12.207 -3.874 -12.275 1.00 86.56 104 LYS A O 1
ATOM 817 N N . VAL A 1 105 ? 11.855 -5.354 -13.936 1.00 90.00 105 VAL A N 1
ATOM 818 C CA . VAL A 1 105 ? 10.384 -5.339 -13.875 1.00 90.00 105 VAL A CA 1
ATOM 819 C C . VAL A 1 105 ? 9.891 -5.990 -12.582 1.00 90.00 105 VAL A C 1
ATOM 821 O O . VAL A 1 105 ? 10.338 -7.077 -12.223 1.00 90.00 105 VAL A O 1
ATOM 824 N N . ILE A 1 106 ? 8.925 -5.349 -11.924 1.00 93.56 106 ILE A N 1
ATOM 825 C CA . ILE A 1 106 ? 8.132 -5.925 -10.836 1.00 93.56 106 ILE A CA 1
ATOM 826 C C . ILE A 1 106 ? 6.829 -6.447 -11.434 1.00 93.56 106 ILE A C 1
ATOM 828 O O . ILE A 1 106 ? 6.096 -5.715 -12.104 1.00 93.56 106 ILE A O 1
ATOM 832 N N . LYS A 1 107 ? 6.535 -7.732 -11.216 1.00 92.06 107 LYS A N 1
ATOM 833 C CA . LYS A 1 107 ? 5.339 -8.364 -11.782 1.00 92.06 107 LYS A CA 1
ATOM 834 C C . LYS A 1 107 ? 4.081 -7.689 -11.231 1.00 92.06 107 LYS A C 1
ATOM 836 O O . LYS A 1 107 ? 3.934 -7.576 -10.023 1.00 92.06 107 LYS A O 1
ATOM 841 N N . CYS A 1 108 ? 3.149 -7.323 -12.104 1.00 92.62 108 CYS A N 1
ATOM 842 C CA . CYS A 1 108 ? 1.834 -6.818 -11.715 1.00 92.62 108 CYS A CA 1
ATOM 843 C C . CYS A 1 108 ? 0.738 -7.668 -12.365 1.00 92.62 108 CYS A C 1
ATOM 845 O O . CYS A 1 108 ? 0.828 -8.008 -13.550 1.00 92.62 108 CYS A O 1
ATOM 847 N N . GLN A 1 109 ? -0.261 -8.059 -11.576 1.00 91.56 109 GLN A N 1
ATOM 848 C CA . GLN A 1 109 ? -1.399 -8.871 -12.003 1.00 91.56 109 GLN A CA 1
ATOM 849 C C . GLN A 1 109 ? -2.700 -8.205 -11.574 1.00 91.56 109 GLN A C 1
ATOM 851 O O . GLN A 1 109 ? -2.795 -7.702 -10.460 1.00 91.56 109 GLN A O 1
ATOM 856 N N . GLN A 1 110 ? -3.717 -8.265 -12.422 1.00 88.88 110 GLN A N 1
ATOM 857 C CA . GLN A 1 110 ? -5.055 -7.782 -12.127 1.00 88.88 110 GLN A CA 1
ATOM 858 C C . GLN A 1 110 ? -6.072 -8.913 -12.301 1.00 88.88 110 GLN A C 1
ATOM 860 O O . GLN A 1 110 ? -6.102 -9.596 -13.329 1.00 88.88 110 GLN A O 1
ATOM 865 N N . HIS A 1 111 ? -6.938 -9.087 -11.308 1.00 87.56 111 HIS A N 1
ATOM 866 C CA . HIS A 1 111 ? -8.080 -9.995 -11.347 1.00 87.56 111 HIS A CA 1
ATOM 867 C C . HIS A 1 111 ? -9.363 -9.174 -11.488 1.00 87.56 111 HIS A C 1
ATOM 869 O O . HIS A 1 111 ? -10.024 -8.850 -10.502 1.00 87.56 111 HIS A O 1
ATOM 875 N N . ARG A 1 112 ? -9.731 -8.843 -12.731 1.00 79.19 112 ARG A N 1
ATOM 876 C CA . ARG A 1 112 ? -10.871 -7.956 -13.043 1.00 79.19 112 ARG A CA 1
ATOM 877 C C . ARG A 1 112 ? -12.181 -8.394 -12.382 1.00 79.19 112 ARG A C 1
ATOM 879 O O . ARG A 1 112 ? -12.868 -7.569 -11.799 1.00 79.19 112 ARG A O 1
ATOM 886 N N . ASN A 1 113 ? -12.469 -9.696 -12.376 1.00 78.69 113 ASN A N 1
ATOM 887 C CA . ASN A 1 113 ? -13.704 -10.244 -11.797 1.00 78.69 113 ASN A CA 1
ATOM 888 C C . ASN A 1 113 ? -13.810 -10.066 -10.275 1.00 78.69 113 ASN A C 1
ATOM 890 O O . ASN A 1 113 ? -14.906 -10.153 -9.731 1.00 78.69 113 ASN A O 1
ATOM 894 N N . LYS A 1 114 ? -12.678 -9.879 -9.590 1.00 83.31 114 LYS A N 1
ATOM 895 C CA . LYS A 1 114 ? -12.619 -9.704 -8.136 1.0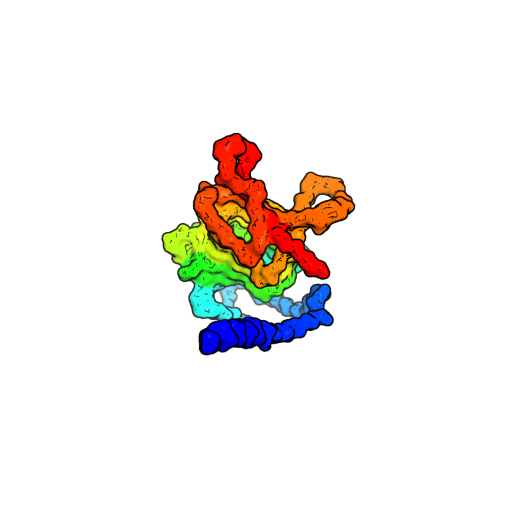0 83.31 114 LYS A CA 1
ATOM 896 C C . LYS A 1 114 ? -12.270 -8.277 -7.716 1.00 83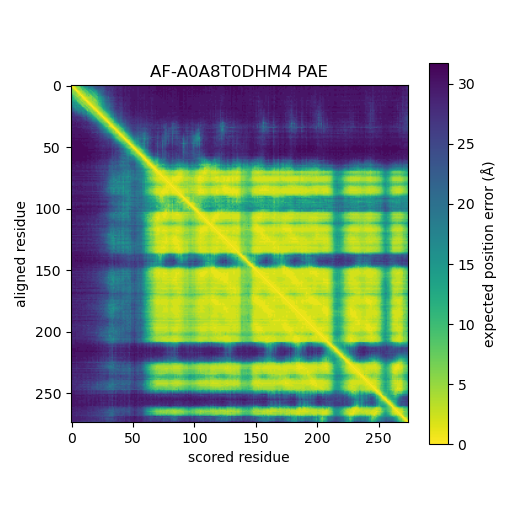.31 114 LYS A C 1
ATOM 898 O O . LYS A 1 114 ? -12.356 -7.967 -6.539 1.00 83.31 114 LYS A O 1
ATOM 903 N N . GLY A 1 115 ? -11.852 -7.431 -8.657 1.00 86.69 115 GLY A N 1
ATOM 904 C CA . GLY A 1 115 ? -11.316 -6.113 -8.336 1.00 86.69 115 GLY A CA 1
ATOM 905 C C . GLY A 1 115 ? -9.969 -6.159 -7.622 1.00 86.69 115 GLY A C 1
ATOM 906 O O . GLY A 1 115 ? -9.672 -5.259 -6.854 1.00 86.69 115 GLY A O 1
ATOM 907 N N . GLU A 1 116 ? -9.144 -7.182 -7.842 1.00 91.00 116 GLU A N 1
ATOM 908 C CA . GLU A 1 116 ? -7.868 -7.319 -7.127 1.00 91.00 116 GLU A CA 1
ATOM 909 C C . GLU A 1 116 ? -6.689 -6.898 -8.012 1.00 91.00 116 GLU A C 1
ATOM 911 O O . GLU A 1 116 ? -6.610 -7.293 -9.179 1.00 91.00 116 GLU A O 1
ATOM 916 N N . ILE A 1 117 ? -5.743 -6.145 -7.451 1.00 93.06 117 ILE A N 1
ATOM 917 C CA . ILE A 1 117 ? -4.452 -5.822 -8.069 1.00 93.06 117 ILE A CA 1
ATOM 918 C C . ILE A 1 117 ? -3.347 -6.387 -7.186 1.00 93.06 117 ILE A C 1
ATOM 920 O O . ILE A 1 117 ? -3.263 -6.057 -6.010 1.00 93.06 117 ILE A O 1
ATOM 924 N N . ILE A 1 118 ? -2.481 -7.225 -7.746 1.00 95.25 118 ILE A N 1
ATOM 925 C CA . ILE A 1 118 ? -1.348 -7.832 -7.050 1.00 95.25 118 ILE A CA 1
ATOM 926 C C . ILE A 1 118 ? -0.061 -7.287 -7.657 1.00 95.25 118 ILE A C 1
ATOM 928 O O . ILE A 1 118 ? 0.251 -7.569 -8.816 1.00 95.25 118 ILE A O 1
ATOM 932 N N . LEU A 1 119 ? 0.698 -6.538 -6.861 1.00 96.56 119 LEU A N 1
ATOM 933 C CA . LEU A 1 119 ? 2.007 -6.013 -7.229 1.00 96.56 119 LEU A CA 1
ATOM 934 C C . LEU A 1 119 ? 3.103 -6.792 -6.500 1.00 96.56 119 LEU A C 1
ATOM 936 O O . LEU A 1 119 ? 3.147 -6.811 -5.274 1.00 96.56 119 LEU A O 1
ATOM 940 N N . GLY A 1 120 ? 4.006 -7.395 -7.264 1.00 95.69 120 GLY A N 1
ATOM 941 C CA . GLY A 1 120 ? 5.140 -8.158 -6.762 1.00 95.69 120 GLY A CA 1
ATOM 942 C C . GLY A 1 120 ? 4.878 -9.650 -6.557 1.00 95.69 120 GLY A C 1
ATOM 943 O O . GLY A 1 120 ? 3.765 -10.181 -6.649 1.00 95.69 120 GLY A O 1
ATOM 944 N N . ASN A 1 121 ? 5.974 -10.341 -6.293 1.00 93.50 121 ASN A N 1
ATOM 945 C CA . ASN A 1 121 ? 6.094 -11.740 -5.936 1.00 93.50 121 ASN A CA 1
ATOM 946 C C . ASN A 1 121 ? 7.160 -11.926 -4.837 1.00 93.50 121 ASN A C 1
ATOM 948 O O . ASN A 1 121 ? 8.053 -12.768 -4.946 1.00 93.50 121 ASN A O 1
ATOM 952 N N . LYS A 1 122 ? 7.033 -11.141 -3.762 1.00 93.44 122 LYS A N 1
ATOM 953 C CA . LYS A 1 122 ? 7.875 -11.135 -2.553 1.00 93.44 122 LYS A CA 1
ATOM 954 C C . LYS A 1 122 ? 9.306 -10.637 -2.771 1.00 93.44 122 LYS A C 1
ATOM 956 O O . LYS A 1 122 ? 10.189 -10.948 -1.971 1.00 93.44 122 LYS A O 1
ATOM 961 N N . GLU A 1 123 ? 9.555 -9.846 -3.808 1.00 92.88 123 GLU A N 1
ATOM 962 C CA . GLU A 1 123 ? 10.851 -9.200 -4.014 1.00 92.88 123 GLU A CA 1
ATOM 963 C C . GLU A 1 123 ? 11.157 -8.216 -2.874 1.00 92.88 123 GLU A C 1
ATOM 965 O O . GLU A 1 123 ? 10.259 -7.586 -2.310 1.00 92.88 123 GLU A O 1
ATOM 970 N N . SER A 1 124 ? 12.437 -8.088 -2.520 1.00 94.69 124 SER A N 1
ATOM 971 C CA . SER A 1 124 ? 12.900 -7.109 -1.534 1.00 94.69 124 SER A CA 1
ATOM 972 C C . SER A 1 124 ? 13.118 -5.753 -2.185 1.00 94.69 124 SER A C 1
ATOM 974 O O . SER A 1 124 ? 13.896 -5.637 -3.131 1.00 94.69 124 SER A O 1
ATOM 976 N N . VAL A 1 125 ? 12.455 -4.732 -1.649 1.00 96.50 125 VAL A N 1
ATOM 977 C CA . VAL A 1 125 ? 12.537 -3.350 -2.130 1.00 96.50 125 VAL A CA 1
ATOM 978 C C . VAL A 1 125 ? 12.676 -2.405 -0.944 1.00 96.50 125 VAL A C 1
ATOM 980 O O . VAL A 1 125 ? 12.237 -2.694 0.171 1.00 96.50 125 VAL A O 1
ATOM 983 N N . ARG A 1 126 ? 13.288 -1.247 -1.164 1.00 96.12 126 ARG A N 1
ATOM 984 C CA . ARG A 1 126 ? 13.376 -0.215 -0.133 1.00 96.12 126 ARG A CA 1
ATOM 985 C C . ARG A 1 126 ? 12.034 0.472 0.084 1.00 96.12 126 ARG A C 1
ATOM 987 O O . ARG A 1 126 ? 11.700 0.737 1.229 1.00 96.12 126 ARG A O 1
ATOM 994 N N . GLY A 1 127 ? 11.271 0.708 -0.977 1.00 96.19 127 GLY A N 1
ATOM 995 C CA . GLY A 1 127 ? 9.962 1.351 -0.914 1.00 96.19 127 GLY A CA 1
ATOM 996 C C . GLY A 1 127 ? 9.332 1.485 -2.297 1.00 96.19 127 GLY A C 1
ATOM 997 O O . GLY A 1 127 ? 9.841 0.941 -3.282 1.00 96.19 127 GLY A O 1
ATOM 998 N N . ILE A 1 128 ? 8.230 2.220 -2.362 1.00 96.75 128 ILE A N 1
ATOM 999 C CA . ILE A 1 128 ? 7.506 2.549 -3.592 1.00 96.75 128 ILE A CA 1
ATOM 1000 C C . ILE A 1 128 ? 7.485 4.076 -3.704 1.00 96.75 128 ILE A C 1
ATOM 1002 O O . ILE A 1 128 ? 7.274 4.761 -2.708 1.00 96.75 128 ILE A O 1
ATOM 1006 N N . GLU A 1 129 ? 7.718 4.614 -4.898 1.00 94.62 129 GLU A N 1
ATOM 1007 C CA . GLU A 1 129 ? 7.643 6.057 -5.134 1.00 94.62 129 GLU A CA 1
ATOM 1008 C C . GLU A 1 129 ? 6.194 6.557 -4.934 1.00 94.62 129 GLU A C 1
ATOM 1010 O O . GLU A 1 129 ? 5.283 6.023 -5.575 1.00 94.62 129 GLU A O 1
ATOM 1015 N N . PRO A 1 130 ? 5.939 7.550 -4.058 1.00 92.19 130 PRO A N 1
ATOM 1016 C CA . PRO A 1 130 ? 4.583 8.032 -3.792 1.00 92.19 130 PRO A CA 1
ATOM 1017 C C . PRO A 1 130 ? 3.836 8.481 -5.054 1.00 92.19 130 PRO A C 1
ATOM 1019 O O . PRO A 1 130 ? 4.427 9.037 -5.979 1.00 92.19 130 PRO A O 1
ATOM 1022 N N . GLY A 1 131 ? 2.529 8.209 -5.107 1.00 89.38 131 GLY A N 1
ATOM 1023 C CA . GLY A 1 131 ? 1.656 8.552 -6.237 1.00 89.38 131 GLY A CA 1
ATOM 1024 C C . GLY A 1 131 ? 1.808 7.655 -7.468 1.00 89.38 131 GLY A C 1
ATOM 1025 O O . GLY A 1 131 ? 0.887 7.557 -8.267 1.00 89.38 131 GLY A O 1
ATOM 1026 N N . THR A 1 132 ? 2.904 6.903 -7.607 1.00 93.38 132 THR A N 1
ATOM 1027 C CA . THR A 1 132 ? 3.131 6.062 -8.793 1.00 93.38 132 THR A CA 1
ATOM 1028 C C . THR A 1 132 ? 2.092 4.944 -8.954 1.00 93.38 132 THR A C 1
ATOM 1030 O O . THR A 1 132 ? 1.811 4.502 -10.068 1.00 93.38 132 THR A O 1
ATOM 1033 N N . LEU A 1 133 ? 1.485 4.499 -7.847 1.00 93.88 133 LEU A N 1
ATOM 1034 C CA . LEU A 1 133 ? 0.469 3.447 -7.850 1.00 93.88 133 LEU A CA 1
ATOM 1035 C C . LEU A 1 133 ? -0.811 3.863 -8.582 1.00 93.88 133 LEU A C 1
ATOM 1037 O O . LEU A 1 133 ? -1.517 2.983 -9.068 1.00 93.88 133 LEU A O 1
ATOM 1041 N N . GLU A 1 134 ? -1.096 5.164 -8.722 1.00 90.81 134 GLU A N 1
ATOM 1042 C CA . GLU A 1 134 ? -2.256 5.639 -9.489 1.00 90.81 134 GLU A CA 1
ATOM 1043 C C . GLU A 1 134 ? -2.222 5.144 -10.940 1.00 90.81 134 GLU A C 1
ATOM 1045 O O . GLU A 1 134 ? -3.256 4.865 -11.545 1.00 90.81 134 GLU A O 1
ATOM 1050 N N . ASN A 1 135 ? -1.014 4.948 -11.478 1.00 90.69 135 ASN A N 1
ATOM 1051 C CA . ASN A 1 135 ? -0.805 4.495 -12.843 1.00 90.69 135 ASN A CA 1
ATOM 1052 C C . ASN A 1 135 ? -1.240 3.045 -13.060 1.00 90.69 135 ASN A C 1
ATOM 1054 O O . ASN A 1 135 ? -1.465 2.675 -14.207 1.00 90.69 135 ASN A O 1
ATOM 1058 N N . LEU A 1 136 ? -1.377 2.243 -11.993 1.00 88.19 136 LEU A N 1
ATOM 1059 C CA . LEU A 1 136 ? -1.882 0.867 -12.067 1.00 88.19 136 LEU A CA 1
ATOM 1060 C C . LEU A 1 136 ? -3.333 0.798 -12.550 1.00 88.19 136 LEU A C 1
ATOM 1062 O O . LEU A 1 136 ? -3.755 -0.238 -13.065 1.00 88.19 136 LEU A O 1
ATOM 1066 N N . LEU A 1 137 ? -4.087 1.885 -12.380 1.00 81.00 137 LEU A N 1
ATOM 1067 C CA . LEU A 1 137 ? -5.435 2.015 -12.898 1.00 81.00 137 LEU A CA 1
ATOM 1068 C C . LEU A 1 137 ? -5.381 2.695 -14.266 1.00 81.00 137 LEU A C 1
ATOM 1070 O O . LEU A 1 137 ? -4.920 3.829 -14.410 1.00 81.00 137 LEU A O 1
ATOM 1074 N N . ALA A 1 138 ? -5.866 2.002 -15.294 1.00 65.75 138 ALA A N 1
ATOM 1075 C CA . ALA A 1 138 ? -6.052 2.619 -16.596 1.00 65.75 138 ALA A CA 1
ATOM 1076 C C . ALA A 1 138 ? -7.286 3.541 -16.545 1.00 65.75 138 ALA A C 1
ATOM 1078 O O . ALA A 1 138 ? -8.362 3.066 -16.188 1.00 65.75 138 ALA A O 1
ATOM 1079 N N . PRO A 1 139 ? -7.173 4.826 -16.931 1.00 52.81 139 PRO A N 1
ATOM 1080 C CA . PRO A 1 139 ? -8.323 5.733 -16.987 1.00 52.81 139 PRO A CA 1
ATOM 1081 C C . PRO A 1 139 ? -9.341 5.339 -18.072 1.00 52.81 139 PRO A C 1
ATOM 1083 O O . PRO A 1 139 ? -10.503 5.718 -17.980 1.00 52.81 139 PRO A O 1
ATOM 1086 N N . ASP A 1 140 ? -8.900 4.574 -19.077 1.00 51.72 140 ASP A N 1
ATOM 1087 C CA . ASP A 1 140 ? -9.680 4.219 -20.269 1.00 51.72 140 ASP A CA 1
ATOM 1088 C C . ASP A 1 140 ? -10.264 2.795 -20.217 1.00 51.72 140 ASP A C 1
ATOM 1090 O O . ASP A 1 140 ? -10.966 2.378 -21.138 1.00 51.72 140 ASP A O 1
ATOM 1094 N N . GLU A 1 141 ? -9.959 2.016 -19.174 1.00 55.38 141 GLU A N 1
ATOM 1095 C CA . GLU A 1 141 ? -10.586 0.709 -18.983 1.00 55.38 141 GLU A CA 1
ATOM 1096 C C . GLU A 1 141 ? -11.849 0.900 -18.146 1.00 55.38 141 GLU A C 1
ATOM 1098 O O . GLU A 1 141 ? -11.770 1.372 -17.012 1.00 55.38 141 GLU A O 1
ATOM 1103 N N . GLU A 1 142 ? -13.015 0.534 -18.698 1.00 50.09 142 GLU A N 1
ATOM 1104 C CA . GLU A 1 142 ? -14.243 0.396 -17.910 1.00 50.09 142 GLU A CA 1
ATOM 1105 C C . GLU A 1 142 ? -13.892 -0.372 -16.632 1.00 50.09 142 GLU A C 1
ATOM 1107 O O . GLU A 1 142 ? -13.360 -1.483 -16.686 1.00 50.09 142 GLU A O 1
ATOM 1112 N N . LEU A 1 143 ? -14.108 0.253 -15.474 1.00 53.66 143 LEU A N 1
ATOM 1113 C CA . LEU A 1 143 ? -13.804 -0.340 -14.179 1.00 53.66 143 LEU A CA 1
ATOM 1114 C C . LEU A 1 143 ? -14.785 -1.499 -13.978 1.00 53.66 143 LEU A C 1
ATOM 1116 O O . LEU A 1 143 ? -15.888 -1.318 -13.480 1.00 53.66 143 LEU A O 1
ATOM 1120 N N . LEU A 1 144 ? -14.399 -2.693 -14.434 1.00 48.69 144 LEU A N 1
ATOM 1121 C CA . LEU A 1 144 ? -15.245 -3.891 -14.528 1.00 48.69 144 LEU A CA 1
ATOM 1122 C C . LEU A 1 144 ? -15.657 -4.484 -13.167 1.00 48.69 144 LEU A C 1
ATOM 1124 O O . LEU A 1 144 ? -16.176 -5.600 -13.111 1.00 48.69 144 LEU A O 1
ATOM 1128 N N . THR A 1 145 ? -15.443 -3.770 -12.064 1.00 53.56 145 THR A N 1
ATOM 1129 C CA . THR A 1 145 ? -16.024 -4.139 -10.777 1.00 53.56 145 THR A CA 1
ATOM 1130 C C . THR A 1 145 ? -17.410 -3.513 -10.687 1.00 53.56 145 THR A C 1
ATOM 1132 O O . THR A 1 145 ? -17.605 -2.355 -11.041 1.00 53.56 145 THR A O 1
ATOM 1135 N N . GLN A 1 146 ? -18.402 -4.267 -10.207 1.00 49.56 146 GLN A N 1
ATOM 1136 C CA . GLN A 1 146 ? -19.798 -3.802 -10.120 1.00 49.56 146 GLN A CA 1
ATOM 1137 C C . GLN A 1 146 ? -19.967 -2.498 -9.308 1.00 49.56 146 GLN A C 1
ATOM 1139 O O . GLN A 1 146 ? -21.014 -1.862 -9.393 1.00 49.56 146 GLN A O 1
ATOM 1144 N N . SER A 1 147 ? -18.948 -2.101 -8.537 1.00 60.88 147 SER A N 1
ATOM 1145 C CA . SER A 1 147 ? -18.897 -0.888 -7.718 1.00 60.88 147 SER A CA 1
ATOM 1146 C C . SER A 1 147 ? -17.764 0.090 -8.071 1.00 60.88 147 SER A C 1
ATOM 1148 O O . SER A 1 147 ? -17.671 1.132 -7.428 1.00 60.88 147 SER A O 1
ATOM 1150 N N . GLY A 1 148 ? -16.884 -0.218 -9.032 1.00 69.50 148 GLY A N 1
ATOM 1151 C CA . GLY A 1 148 ? -15.690 0.593 -9.321 1.00 69.50 148 GLY A CA 1
ATOM 1152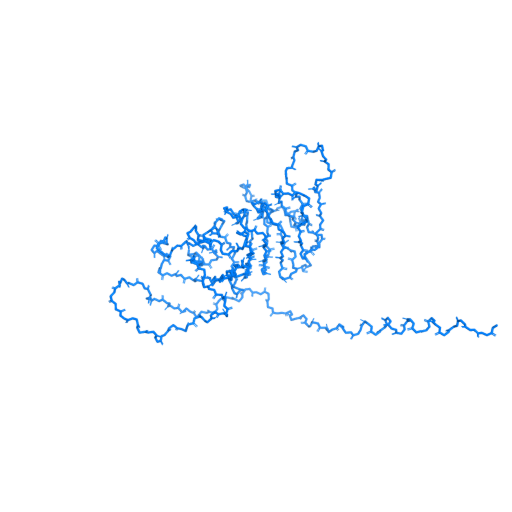 C C . GLY A 1 148 ? -14.611 0.575 -8.224 1.00 69.50 148 GLY A C 1
ATOM 1153 O O . GLY A 1 148 ? -13.719 1.415 -8.248 1.00 69.50 148 GLY A O 1
ATOM 1154 N N . GLN A 1 149 ? -14.687 -0.352 -7.261 1.00 83.25 149 GLN A N 1
ATOM 1155 C CA . GLN A 1 149 ? -13.770 -0.467 -6.116 1.00 83.25 149 GLN A CA 1
ATOM 1156 C C . GLN A 1 149 ? -12.765 -1.609 -6.295 1.00 83.25 149 GLN A C 1
ATOM 1158 O O . GLN A 1 149 ? -13.091 -2.609 -6.942 1.00 83.25 149 GLN A O 1
ATOM 1163 N N . PHE A 1 150 ? -11.568 -1.467 -5.717 1.00 88.12 150 PHE A N 1
ATOM 1164 C CA . PHE A 1 150 ? -10.479 -2.438 -5.830 1.00 88.12 150 PHE A CA 1
ATOM 1165 C C . PHE A 1 150 ? -9.773 -2.719 -4.498 1.00 88.12 150 PHE A C 1
ATOM 1167 O O . PHE A 1 150 ? -9.640 -1.853 -3.628 1.00 88.12 150 PHE A O 1
ATOM 1174 N N . SER A 1 151 ? -9.244 -3.934 -4.404 1.00 93.44 151 SER A N 1
ATOM 1175 C CA . SER A 1 151 ? -8.325 -4.391 -3.366 1.00 93.44 151 SER A CA 1
ATOM 1176 C C . SER A 1 151 ? -6.911 -4.445 -3.942 1.00 93.44 151 SER A C 1
ATOM 1178 O O . SER A 1 151 ? -6.693 -5.019 -5.012 1.00 93.44 151 SER A O 1
ATOM 1180 N N . ILE A 1 152 ? -5.933 -3.863 -3.249 1.00 95.38 152 ILE A N 1
ATOM 1181 C CA . ILE A 1 152 ? -4.528 -3.896 -3.666 1.00 95.38 152 ILE A CA 1
ATOM 1182 C C . ILE A 1 152 ? -3.681 -4.733 -2.709 1.00 95.38 152 ILE A C 1
ATOM 1184 O O . ILE A 1 152 ? -3.652 -4.519 -1.498 1.00 95.38 152 ILE A O 1
ATOM 1188 N N . TYR A 1 153 ? -2.954 -5.681 -3.290 1.00 96.94 153 TYR A N 1
ATOM 1189 C CA . TYR A 1 153 ? -2.038 -6.591 -2.626 1.00 96.94 153 TYR A CA 1
ATOM 1190 C C . TYR A 1 153 ? -0.610 -6.209 -3.005 1.00 96.94 153 TYR A C 1
ATOM 1192 O O . TYR A 1 153 ? -0.136 -6.505 -4.105 1.00 96.94 153 TYR A O 1
ATOM 1200 N N . LEU A 1 154 ? 0.087 -5.549 -2.088 1.00 97.62 154 LEU A N 1
ATOM 1201 C CA . LEU A 1 154 ? 1.498 -5.207 -2.232 1.00 97.62 154 LEU A CA 1
ATOM 1202 C C . LEU A 1 154 ? 2.330 -6.385 -1.727 1.00 97.62 154 LEU A C 1
ATOM 1204 O O . LEU A 1 154 ? 2.761 -6.439 -0.573 1.00 97.62 154 LEU A O 1
ATOM 1208 N N . ASN A 1 155 ? 2.522 -7.363 -2.609 1.00 97.25 155 ASN A N 1
ATOM 1209 C CA . ASN A 1 155 ? 3.252 -8.594 -2.350 1.00 97.25 155 ASN A CA 1
ATOM 1210 C C . ASN A 1 155 ? 4.766 -8.365 -2.463 1.00 97.25 155 ASN A C 1
ATOM 1212 O O . ASN A 1 155 ? 5.439 -8.944 -3.313 1.00 97.25 155 ASN A O 1
ATOM 1216 N N . LEU A 1 156 ? 5.287 -7.477 -1.618 1.00 97.06 156 LEU A N 1
ATOM 1217 C CA . LEU A 1 156 ? 6.674 -7.019 -1.594 1.00 97.06 156 LEU A CA 1
ATOM 1218 C C . LEU A 1 156 ? 7.224 -7.098 -0.166 1.00 97.06 156 LEU A C 1
ATOM 1220 O O . LEU A 1 156 ? 6.491 -6.931 0.809 1.00 97.06 156 LEU A O 1
ATOM 1224 N N . ASN A 1 157 ? 8.529 -7.333 -0.043 1.00 96.44 157 ASN A N 1
ATOM 1225 C CA . ASN A 1 157 ? 9.264 -7.173 1.209 1.00 96.44 157 ASN A CA 1
ATOM 1226 C C . ASN A 1 157 ? 9.821 -5.747 1.273 1.00 96.44 157 ASN A C 1
ATOM 1228 O O . ASN A 1 157 ? 10.893 -5.485 0.727 1.00 96.44 157 ASN A O 1
ATOM 1232 N N . MET A 1 158 ? 9.089 -4.832 1.910 1.00 96.50 158 MET A N 1
ATOM 1233 C CA . MET A 1 158 ? 9.402 -3.402 1.910 1.00 96.50 158 MET A CA 1
ATOM 1234 C C . MET A 1 158 ? 10.154 -2.972 3.170 1.00 96.50 158 MET A C 1
ATOM 1236 O O . MET A 1 158 ? 9.786 -3.328 4.291 1.00 96.50 158 MET A O 1
ATOM 1240 N N . VAL A 1 159 ? 11.193 -2.152 3.003 1.00 95.62 159 VAL A N 1
ATOM 1241 C CA . VAL A 1 159 ? 11.854 -1.501 4.146 1.00 95.62 159 VAL A CA 1
ATOM 1242 C C . VAL A 1 159 ? 11.004 -0.340 4.658 1.00 95.62 159 VAL A C 1
ATOM 1244 O O . VAL A 1 159 ? 10.763 -0.241 5.858 1.00 95.62 159 VAL A O 1
ATOM 1247 N N . ARG A 1 160 ? 10.522 0.517 3.759 1.00 95.06 160 ARG A N 1
ATOM 1248 C CA . ARG A 1 160 ? 9.749 1.717 4.074 1.00 95.06 160 ARG A CA 1
ATOM 1249 C C . ARG A 1 160 ? 8.428 1.715 3.323 1.00 95.06 160 ARG A C 1
ATOM 1251 O O . ARG A 1 160 ? 8.367 1.374 2.142 1.00 95.06 160 ARG A O 1
ATOM 1258 N N . PHE A 1 161 ? 7.388 2.121 4.031 1.00 95.56 161 PHE A N 1
ATOM 1259 C CA . PHE A 1 161 ? 6.080 2.434 3.488 1.00 95.56 161 PHE A CA 1
ATOM 1260 C C . PHE A 1 161 ? 5.830 3.920 3.739 1.00 95.56 161 PHE A C 1
ATOM 1262 O O . PHE A 1 161 ? 5.524 4.322 4.862 1.00 95.56 161 PHE A O 1
ATOM 1269 N N . ASP A 1 162 ? 6.121 4.726 2.720 1.00 94.25 162 ASP A N 1
ATOM 1270 C CA . ASP A 1 162 ? 6.191 6.181 2.830 1.00 94.25 162 ASP A CA 1
ATOM 1271 C C . ASP A 1 162 ? 4.797 6.841 2.789 1.00 94.25 162 ASP A C 1
ATOM 1273 O O . ASP A 1 162 ? 3.782 6.234 2.431 1.00 94.25 162 ASP A O 1
ATOM 1277 N N . ALA A 1 163 ? 4.753 8.117 3.177 1.00 92.94 163 ALA A N 1
ATOM 1278 C CA . ALA A 1 163 ? 3.535 8.919 3.196 1.00 92.94 163 ALA A CA 1
ATOM 1279 C C . ALA A 1 163 ? 2.876 9.008 1.810 1.00 92.94 163 ALA A C 1
ATOM 1281 O O . ALA A 1 163 ? 3.562 9.056 0.789 1.00 92.94 163 ALA A O 1
ATOM 1282 N N . ARG A 1 164 ? 1.538 9.115 1.785 1.00 89.69 164 ARG A N 1
ATOM 1283 C CA . ARG A 1 164 ? 0.752 9.396 0.566 1.00 89.69 164 ARG A CA 1
ATOM 1284 C C . ARG A 1 164 ? 1.029 8.443 -0.602 1.00 89.69 164 ARG A C 1
ATOM 1286 O O . ARG A 1 164 ? 0.904 8.816 -1.767 1.00 89.69 164 ARG A O 1
ATOM 1293 N N . LEU A 1 165 ? 1.360 7.187 -0.306 1.00 92.44 165 LEU A N 1
ATOM 1294 C CA . LEU A 1 165 ? 1.642 6.189 -1.334 1.00 92.44 165 LEU A CA 1
ATOM 1295 C C . LEU A 1 165 ? 0.473 6.004 -2.317 1.00 92.44 165 LEU A C 1
ATOM 1297 O O . LEU A 1 165 ? 0.681 5.806 -3.512 1.00 92.44 165 LEU A O 1
ATOM 1301 N N . PHE A 1 166 ? -0.751 6.125 -1.803 1.00 94.00 166 PHE A N 1
ATOM 1302 C CA . PHE A 1 166 ? -2.002 6.002 -2.548 1.00 94.00 166 PHE A CA 1
ATOM 1303 C C . PHE A 1 166 ? -2.584 7.346 -3.009 1.00 94.00 166 PHE A C 1
ATOM 1305 O O . PHE A 1 166 ? -3.796 7.467 -3.198 1.00 94.00 166 PHE A O 1
ATOM 1312 N N . GLN A 1 167 ? -1.751 8.373 -3.175 1.00 91.88 167 GLN A N 1
ATOM 1313 C CA . GLN A 1 167 ? -2.191 9.617 -3.801 1.00 91.88 167 GLN A CA 1
ATOM 1314 C C . GLN A 1 167 ? -2.853 9.321 -5.159 1.00 91.88 167 GLN A C 1
ATOM 1316 O O . GLN A 1 167 ? -2.349 8.508 -5.929 1.00 91.88 167 GLN A O 1
ATOM 1321 N N . GLY A 1 168 ? -4.015 9.934 -5.409 1.00 87.25 168 GLY A N 1
ATOM 1322 C CA . GLY A 1 168 ? -4.807 9.713 -6.628 1.00 87.25 168 GLY A CA 1
ATOM 1323 C C . GLY A 1 168 ? -5.728 8.483 -6.601 1.00 87.25 168 GLY A C 1
ATOM 1324 O O . GLY A 1 168 ? -6.530 8.306 -7.513 1.00 87.25 168 GLY A O 1
ATOM 1325 N N . LEU A 1 169 ? -5.674 7.655 -5.549 1.00 90.19 169 LEU A N 1
ATOM 1326 C CA . LEU A 1 169 ? -6.408 6.382 -5.456 1.00 90.19 169 LEU A CA 1
ATOM 1327 C C . LEU A 1 169 ? -7.517 6.349 -4.390 1.00 90.19 169 LEU A C 1
ATOM 1329 O O . LEU A 1 169 ? -8.139 5.306 -4.170 1.00 90.19 169 LEU A O 1
ATOM 1333 N N . GLY A 1 170 ? -7.782 7.480 -3.735 1.00 85.94 170 GLY A N 1
ATOM 1334 C CA . GLY A 1 170 ? -8.591 7.548 -2.516 1.00 85.94 170 GLY A CA 1
ATOM 1335 C C . GLY A 1 170 ? -10.036 7.060 -2.623 1.00 85.94 170 GLY A C 1
ATOM 1336 O O . GLY A 1 170 ? -10.580 6.524 -1.658 1.00 85.94 170 GLY A O 1
ATOM 1337 N N . THR A 1 171 ? -10.652 7.211 -3.796 1.00 83.88 171 THR A N 1
ATOM 1338 C CA . THR A 1 171 ? -12.045 6.807 -4.041 1.00 83.88 171 THR A CA 1
ATOM 1339 C C . THR A 1 171 ? -12.183 5.374 -4.551 1.00 83.88 171 THR A C 1
ATOM 1341 O O . THR A 1 171 ? -13.289 4.835 -4.576 1.00 83.88 171 THR A O 1
ATOM 1344 N N . VAL A 1 172 ? -11.072 4.760 -4.966 1.00 88.12 172 VAL A N 1
ATOM 1345 C CA . VAL A 1 172 ? -11.072 3.520 -5.749 1.00 88.12 172 VAL A CA 1
ATOM 1346 C C . VAL A 1 172 ? -10.570 2.337 -4.930 1.00 88.12 172 VAL A C 1
ATOM 1348 O O . VAL A 1 172 ? -11.113 1.239 -5.035 1.00 88.12 172 VAL A O 1
ATOM 1351 N N . ILE A 1 173 ? -9.553 2.545 -4.093 1.00 91.75 173 ILE A N 1
ATOM 1352 C CA . ILE A 1 173 ? -8.997 1.483 -3.254 1.00 91.75 173 ILE A CA 1
ATOM 1353 C C . ILE A 1 173 ? -9.774 1.394 -1.943 1.00 91.75 173 ILE A C 1
ATOM 1355 O O . ILE A 1 173 ? -9.824 2.349 -1.169 1.00 91.75 173 ILE A O 1
ATOM 1359 N N . THR A 1 174 ? -10.346 0.221 -1.678 1.00 92.75 174 THR A N 1
ATOM 1360 C CA . THR A 1 174 ? -11.088 -0.060 -0.441 1.00 92.75 174 THR A CA 1
ATOM 1361 C C . THR A 1 174 ? -10.381 -1.051 0.466 1.00 92.75 174 THR A C 1
ATOM 1363 O O . THR A 1 174 ? -10.692 -1.117 1.649 1.00 92.75 174 THR A O 1
ATOM 1366 N N . GLU A 1 175 ? -9.433 -1.829 -0.045 1.00 95.62 175 GLU A N 1
ATOM 1367 C CA . GLU A 1 175 ? -8.689 -2.793 0.764 1.00 95.62 175 GLU A CA 1
ATOM 1368 C C . GLU A 1 175 ? -7.213 -2.753 0.398 1.00 95.62 175 GLU A C 1
ATOM 1370 O O . GLU A 1 175 ? -6.849 -2.709 -0.779 1.00 95.62 175 GLU A O 1
ATOM 1375 N N . VAL A 1 176 ? -6.360 -2.781 1.416 1.00 97.50 176 VAL A N 1
ATOM 1376 C CA . VAL A 1 176 ? -4.908 -2.807 1.251 1.00 97.50 176 VAL A CA 1
ATOM 1377 C C . VAL A 1 176 ? -4.360 -3.979 2.044 1.00 97.50 176 VAL A C 1
ATOM 1379 O O . VAL A 1 176 ? -4.534 -4.050 3.258 1.00 97.50 176 VAL A O 1
ATOM 1382 N N . ARG A 1 177 ? -3.640 -4.872 1.372 1.00 97.62 177 ARG A N 1
ATOM 1383 C CA . ARG A 1 177 ? -2.871 -5.929 2.027 1.00 97.62 177 ARG A CA 1
ATOM 1384 C C . ARG A 1 177 ? -1.402 -5.790 1.668 1.00 97.62 177 ARG A C 1
ATOM 1386 O O . ARG A 1 177 ? -1.031 -5.767 0.495 1.00 97.62 177 ARG A O 1
ATOM 1393 N N . LEU A 1 178 ? -0.562 -5.712 2.687 1.00 97.56 178 LEU A N 1
ATOM 1394 C CA . LEU A 1 178 ? 0.888 -5.697 2.560 1.00 97.56 178 LEU A CA 1
ATOM 1395 C C . LEU A 1 178 ? 1.418 -7.099 2.841 1.00 97.56 178 LEU A C 1
ATOM 1397 O O . LEU A 1 178 ? 0.972 -7.738 3.790 1.00 97.56 178 LEU A O 1
ATOM 1401 N N . PHE A 1 179 ? 2.404 -7.568 2.078 1.00 96.44 179 PHE A N 1
ATOM 1402 C CA . PHE A 1 179 ? 3.093 -8.799 2.458 1.00 96.44 179 PHE A CA 1
ATOM 1403 C C . PHE A 1 179 ? 3.947 -8.567 3.708 1.00 96.44 179 PHE A C 1
ATOM 1405 O O . PHE A 1 179 ? 3.689 -9.151 4.759 1.00 96.44 179 PHE A O 1
ATOM 1412 N N . ASN A 1 180 ? 4.945 -7.684 3.617 1.00 94.69 180 ASN A N 1
ATOM 1413 C CA . ASN A 1 180 ? 5.829 -7.361 4.731 1.00 94.69 180 ASN A CA 1
ATOM 1414 C C . ASN A 1 180 ? 6.371 -5.930 4.621 1.00 94.69 180 ASN A C 1
ATOM 1416 O O . ASN A 1 180 ? 6.846 -5.530 3.558 1.00 94.69 180 ASN A O 1
ATOM 1420 N N . THR A 1 181 ? 6.379 -5.206 5.741 1.00 94.62 181 THR A N 1
ATOM 1421 C CA . THR A 1 181 ? 6.908 -3.840 5.852 1.00 94.62 181 THR A CA 1
ATOM 1422 C C . THR A 1 181 ? 7.707 -3.688 7.143 1.00 94.62 181 THR A C 1
ATOM 1424 O O . THR A 1 181 ? 7.254 -4.091 8.217 1.00 94.62 181 THR A O 1
ATOM 1427 N N . VAL A 1 182 ? 8.902 -3.094 7.066 1.00 93.94 182 VAL A N 1
ATOM 1428 C CA . VAL A 1 182 ? 9.736 -2.844 8.255 1.00 93.94 182 VAL A CA 1
ATOM 1429 C C . VAL A 1 182 ? 9.333 -1.553 8.966 1.00 93.94 182 VAL A C 1
ATOM 1431 O O . VAL A 1 182 ? 9.108 -1.585 10.175 1.00 93.94 182 VAL A O 1
ATOM 1434 N N . GLN A 1 183 ? 9.220 -0.447 8.231 1.00 93.75 183 GLN A N 1
ATOM 1435 C CA . GLN A 1 183 ? 8.844 0.868 8.750 1.00 93.75 183 GLN A CA 1
ATOM 1436 C C . GLN A 1 183 ? 7.669 1.444 7.962 1.00 93.75 183 GLN A C 1
ATOM 1438 O O . GLN A 1 183 ? 7.605 1.273 6.746 1.00 93.75 183 GLN A O 1
ATOM 1443 N N . MET A 1 184 ? 6.767 2.154 8.632 1.00 93.94 184 MET A N 1
ATOM 1444 C CA . MET A 1 184 ? 5.582 2.733 8.001 1.00 93.94 184 MET A CA 1
ATOM 1445 C C . MET A 1 184 ? 5.330 4.153 8.498 1.00 93.94 184 MET A C 1
ATOM 1447 O O . MET A 1 184 ? 5.436 4.433 9.692 1.00 93.94 184 MET A O 1
ATOM 1451 N N . HIS A 1 185 ? 5.008 5.056 7.575 1.00 93.94 185 HIS A N 1
ATOM 1452 C CA . HIS A 1 185 ? 4.671 6.437 7.899 1.00 93.94 185 HIS A CA 1
ATOM 1453 C C . HIS A 1 185 ? 3.198 6.542 8.343 1.00 93.94 185 HIS A C 1
ATOM 1455 O O . HIS A 1 185 ? 2.342 5.877 7.743 1.00 93.94 185 HIS A O 1
ATOM 1461 N N . PRO A 1 186 ? 2.846 7.398 9.321 1.00 92.19 186 PRO A N 1
ATOM 1462 C CA . PRO A 1 186 ? 1.459 7.547 9.774 1.00 92.19 186 PRO A CA 1
ATOM 1463 C C . PRO A 1 186 ? 0.458 7.931 8.678 1.00 92.19 186 PRO A C 1
ATOM 1465 O O . PRO A 1 186 ? -0.681 7.475 8.703 1.00 92.19 186 PRO A O 1
ATOM 1468 N N . ASP A 1 187 ? 0.894 8.719 7.692 1.00 92.62 187 ASP A N 1
ATOM 1469 C CA . ASP A 1 187 ? 0.055 9.211 6.581 1.00 92.62 187 ASP A CA 1
ATOM 1470 C C . ASP A 1 187 ? 0.065 8.320 5.337 1.00 92.62 187 ASP A C 1
ATOM 1472 O O . ASP A 1 187 ? -0.281 8.759 4.240 1.00 92.62 187 ASP A O 1
ATOM 1476 N N . SER A 1 188 ? 0.509 7.072 5.452 1.00 93.62 188 SER A N 1
ATOM 1477 C CA . SER A 1 188 ? 0.609 6.214 4.266 1.00 93.62 188 SER A CA 1
ATOM 1478 C C . SER A 1 188 ? -0.759 5.876 3.661 1.00 93.62 188 SER A C 1
ATOM 1480 O O . SER A 1 188 ? -0.855 5.647 2.459 1.00 93.62 188 SER A O 1
ATOM 1482 N N . LEU A 1 189 ? -1.816 5.859 4.484 1.00 94.06 189 LEU A N 1
ATOM 1483 C CA . LEU A 1 189 ? -3.188 5.502 4.091 1.00 94.06 189 LEU A CA 1
ATOM 1484 C C . LEU A 1 189 ? -4.162 6.690 4.131 1.00 94.06 189 LEU A C 1
ATOM 1486 O O . LEU A 1 189 ? -5.359 6.495 3.945 1.00 94.06 189 LEU A O 1
ATOM 1490 N N . VAL A 1 190 ? -3.672 7.910 4.380 1.00 91.94 190 VAL A N 1
ATOM 1491 C CA . VAL A 1 190 ? -4.523 9.080 4.669 1.00 91.94 190 VAL A CA 1
ATOM 1492 C C . VAL A 1 190 ? -5.482 9.432 3.525 1.00 91.94 190 VAL A C 1
ATOM 1494 O O . VAL A 1 190 ? -6.588 9.900 3.769 1.00 91.94 190 VAL A O 1
ATOM 1497 N N . GLU A 1 191 ? -5.079 9.151 2.286 1.00 91.44 191 GLU A N 1
ATOM 1498 C CA . GLU A 1 191 ? -5.862 9.420 1.075 1.00 91.44 191 GLU A CA 1
ATOM 1499 C C . GLU A 1 191 ? -7.009 8.416 0.867 1.00 91.44 191 GLU A C 1
ATOM 1501 O O . GLU A 1 191 ? -7.937 8.692 0.113 1.00 91.44 191 GLU A O 1
ATOM 1506 N N . LEU A 1 192 ? -6.974 7.246 1.516 1.00 92.88 192 LEU A N 1
ATOM 1507 C CA . LEU A 1 192 ? -7.924 6.153 1.289 1.00 92.88 192 LEU A CA 1
ATOM 1508 C C . LEU A 1 192 ? -9.218 6.342 2.089 1.00 92.88 192 LEU A C 1
ATOM 1510 O O . LEU A 1 192 ? -9.474 5.661 3.081 1.00 92.88 192 LEU A O 1
ATOM 1514 N N . GLN A 1 193 ? -10.063 7.264 1.632 1.00 89.06 193 GLN A N 1
ATOM 1515 C CA . GLN A 1 193 ? -11.291 7.657 2.333 1.00 89.06 193 GLN A CA 1
ATOM 1516 C C . GLN A 1 193 ? -12.337 6.536 2.437 1.00 89.06 193 GLN A C 1
ATOM 1518 O O . GLN A 1 193 ? -13.199 6.570 3.316 1.00 89.06 193 GLN A O 1
ATOM 1523 N N . HIS A 1 194 ? -12.279 5.537 1.554 1.00 90.75 194 HIS A N 1
ATOM 1524 C CA . HIS A 1 194 ? -13.181 4.381 1.561 1.00 90.75 194 HIS A CA 1
ATOM 1525 C C . HIS A 1 194 ? -12.490 3.080 1.984 1.00 90.75 194 HIS A C 1
ATOM 1527 O O . HIS A 1 194 ? -12.971 1.996 1.650 1.00 90.75 194 HIS A O 1
ATOM 1533 N N . LEU A 1 195 ? -11.370 3.169 2.710 1.00 93.19 195 LEU A N 1
ATOM 1534 C CA . LEU A 1 195 ? -10.687 2.001 3.259 1.00 93.19 195 LEU A CA 1
ATOM 1535 C C . LEU A 1 195 ? -11.628 1.212 4.182 1.00 93.19 195 LEU A C 1
ATOM 1537 O O . LEU A 1 195 ? -12.236 1.770 5.087 1.00 93.19 195 LEU A O 1
ATOM 1541 N N . ARG A 1 196 ? -11.729 -0.096 3.953 1.00 92.62 196 ARG A N 1
ATOM 1542 C CA . ARG A 1 196 ? -12.540 -1.064 4.709 1.00 92.62 196 ARG A CA 1
ATOM 1543 C C . ARG A 1 196 ? -11.691 -2.131 5.378 1.00 92.62 196 ARG A C 1
ATOM 1545 O O . ARG A 1 196 ? -12.098 -2.668 6.402 1.00 92.62 196 ARG A O 1
ATOM 1552 N N . ALA A 1 197 ? -10.526 -2.440 4.814 1.00 95.06 197 ALA A N 1
ATOM 1553 C CA . ALA A 1 197 ? -9.603 -3.409 5.382 1.00 95.06 197 ALA A CA 1
ATOM 1554 C C . ALA A 1 197 ? -8.146 -3.001 5.142 1.00 95.06 197 ALA A C 1
ATOM 1556 O O . ALA A 1 197 ? -7.774 -2.614 4.031 1.00 95.06 197 ALA A O 1
ATOM 1557 N N . PHE A 1 198 ? -7.325 -3.127 6.182 1.00 96.38 198 PHE A N 1
ATOM 1558 C CA . PHE A 1 198 ? -5.875 -3.018 6.104 1.00 96.38 198 PHE A CA 1
ATOM 1559 C C . PHE A 1 198 ? -5.227 -4.228 6.772 1.00 96.38 198 PHE A C 1
ATOM 1561 O O . PHE A 1 198 ? -5.428 -4.483 7.960 1.00 96.38 198 PHE A O 1
ATOM 1568 N N . GLU A 1 199 ? -4.425 -4.965 6.011 1.00 96.44 199 GLU A N 1
ATOM 1569 C CA . GLU A 1 199 ? -3.783 -6.185 6.488 1.00 96.44 199 GLU A CA 1
ATOM 1570 C C . GLU A 1 199 ? -2.279 -6.197 6.225 1.00 96.44 199 GLU A C 1
ATOM 1572 O O . GLU A 1 199 ? -1.799 -5.684 5.214 1.00 96.44 199 GLU A O 1
ATOM 1577 N N . ILE A 1 200 ? -1.534 -6.851 7.118 1.00 95.50 200 ILE A N 1
ATOM 1578 C CA . ILE A 1 200 ? -0.120 -7.188 6.922 1.00 95.50 200 ILE A CA 1
ATOM 1579 C C . ILE A 1 200 ? 0.044 -8.702 7.070 1.00 95.50 200 ILE A C 1
ATOM 1581 O O . ILE A 1 200 ? -0.144 -9.233 8.166 1.00 95.50 200 ILE A O 1
ATOM 1585 N N . ASP A 1 201 ? 0.399 -9.405 5.992 1.00 93.19 201 ASP A N 1
ATOM 1586 C CA . ASP A 1 201 ? 0.431 -10.877 5.946 1.00 93.19 201 ASP A CA 1
ATOM 1587 C C . ASP A 1 201 ? 1.406 -11.487 6.954 1.00 93.19 201 ASP A C 1
ATOM 1589 O O . ASP A 1 201 ? 1.137 -12.553 7.507 1.00 93.19 201 ASP A O 1
ATOM 1593 N N . THR A 1 202 ? 2.539 -10.832 7.223 1.00 88.00 202 THR A N 1
ATOM 1594 C CA . THR A 1 202 ? 3.489 -11.316 8.237 1.00 88.00 202 THR A CA 1
ATOM 1595 C C . THR A 1 202 ? 2.950 -11.238 9.663 1.00 88.00 202 THR A C 1
ATOM 1597 O O . THR A 1 202 ? 3.542 -11.841 10.557 1.00 88.00 202 THR A O 1
ATOM 1600 N N . GLY A 1 203 ? 1.866 -10.495 9.904 1.00 87.56 203 GLY A N 1
ATOM 1601 C CA . GLY A 1 203 ? 1.332 -10.268 11.246 1.00 87.56 203 GLY A CA 1
ATOM 1602 C C . GLY A 1 203 ? 2.256 -9.428 12.139 1.00 87.56 203 GLY A C 1
ATOM 1603 O O . GLY A 1 203 ? 2.063 -9.388 13.352 1.00 87.56 203 GLY A O 1
ATOM 1604 N N . LEU A 1 204 ? 3.279 -8.781 11.567 1.00 88.06 204 LEU A N 1
ATOM 1605 C CA . LEU A 1 204 ? 4.243 -7.972 12.309 1.00 88.06 204 LEU A CA 1
ATOM 1606 C C . LEU A 1 204 ? 3.875 -6.492 12.236 1.00 88.06 204 LEU A C 1
ATOM 1608 O O . LEU A 1 204 ? 3.822 -5.914 11.151 1.00 88.06 204 LEU A O 1
ATOM 1612 N N . THR A 1 205 ? 3.712 -5.866 13.401 1.00 90.81 205 THR A N 1
ATOM 1613 C CA . THR A 1 205 ? 3.573 -4.413 13.520 1.00 90.81 205 THR A CA 1
ATOM 1614 C C . THR A 1 205 ? 4.821 -3.709 12.956 1.00 90.81 205 THR A C 1
ATOM 1616 O O . THR A 1 205 ? 5.938 -4.010 13.403 1.00 90.81 205 THR A O 1
ATOM 1619 N N . PRO A 1 206 ? 4.680 -2.780 11.990 1.00 91.56 206 PRO A N 1
ATOM 1620 C CA . PRO A 1 206 ? 5.792 -1.970 11.499 1.00 91.56 206 PRO A CA 1
ATOM 1621 C C . PRO A 1 206 ? 6.343 -1.043 12.583 1.00 91.56 206 PRO A C 1
ATOM 1623 O O . PRO A 1 206 ? 5.641 -0.686 13.525 1.00 91.56 206 PRO A O 1
ATOM 1626 N N . LEU A 1 207 ? 7.593 -0.615 12.430 1.00 91.25 207 LEU A N 1
ATOM 1627 C CA . LEU A 1 207 ? 8.140 0.484 13.223 1.00 91.25 207 LEU A CA 1
ATOM 1628 C C . LEU A 1 207 ? 7.653 1.826 12.669 1.00 91.25 207 LEU A C 1
ATOM 1630 O O . LEU A 1 207 ? 7.458 1.972 11.460 1.00 91.25 207 LEU A O 1
ATOM 1634 N N . LEU A 1 208 ? 7.515 2.817 13.545 1.00 89.56 208 LEU A N 1
ATOM 1635 C CA . LEU A 1 208 ? 7.179 4.175 13.137 1.00 89.56 208 LEU A CA 1
ATOM 1636 C C . LEU A 1 208 ? 8.288 4.756 12.246 1.00 89.56 208 LEU A C 1
ATOM 1638 O O . LEU A 1 208 ? 9.457 4.802 12.636 1.00 89.56 208 LEU A O 1
ATOM 1642 N N . LEU A 1 209 ? 7.913 5.212 11.052 1.00 88.31 209 LEU A N 1
ATOM 1643 C CA . LEU A 1 209 ? 8.765 6.028 10.193 1.00 88.31 209 LEU A CA 1
ATOM 1644 C C . LEU A 1 209 ? 8.446 7.503 10.456 1.00 88.31 209 LEU A C 1
ATOM 1646 O O . LEU A 1 209 ? 7.360 7.971 10.115 1.00 88.31 209 LEU A O 1
ATOM 1650 N N . ALA A 1 210 ? 9.372 8.223 11.089 1.00 74.19 210 ALA A N 1
ATOM 1651 C CA . ALA A 1 210 ? 9.220 9.655 11.338 1.00 74.19 210 ALA A CA 1
ATOM 1652 C C . ALA A 1 210 ? 9.257 10.450 10.020 1.00 74.19 210 ALA A C 1
ATOM 1654 O O . ALA A 1 210 ? 9.993 10.075 9.105 1.00 74.19 210 ALA A O 1
ATOM 1655 N N . SER A 1 211 ? 8.479 11.537 9.930 1.00 65.00 211 SER A N 1
ATOM 1656 C CA . SER A 1 211 ? 8.560 12.457 8.787 1.00 65.00 211 SER A CA 1
ATOM 1657 C C . SER A 1 211 ? 9.966 13.056 8.705 1.00 65.00 211 SER A C 1
ATOM 1659 O O . SER A 1 211 ? 10.516 13.491 9.719 1.00 65.00 211 SER A O 1
ATOM 1661 N N . GLU A 1 212 ? 10.532 13.085 7.499 1.00 58.44 212 GLU A N 1
ATOM 1662 C CA . GLU A 1 212 ? 11.829 13.708 7.204 1.00 58.44 212 GLU A CA 1
ATOM 1663 C C . GLU A 1 212 ? 11.749 15.253 7.183 1.00 58.44 212 GLU A C 1
ATOM 1665 O O . GLU A 1 212 ? 12.762 15.903 6.961 1.00 58.44 212 GLU A O 1
ATOM 1670 N N . ASP A 1 213 ? 10.587 15.857 7.485 1.00 47.34 213 ASP A N 1
ATOM 1671 C CA . ASP A 1 213 ? 10.339 17.317 7.469 1.00 47.34 213 ASP A CA 1
ATOM 1672 C C . ASP A 1 213 ? 11.088 18.135 8.546 1.00 47.34 213 ASP A C 1
ATOM 1674 O O . ASP A 1 213 ? 10.784 19.306 8.770 1.00 47.34 213 ASP A O 1
ATOM 1678 N N . ASN A 1 214 ? 12.078 17.559 9.225 1.00 39.44 214 ASN A N 1
ATOM 1679 C CA . ASN A 1 214 ? 13.003 18.328 10.049 1.00 39.44 214 ASN A CA 1
ATOM 1680 C C . ASN A 1 214 ? 14.423 18.128 9.515 1.00 39.44 214 ASN A C 1
ATOM 1682 O O . ASN A 1 214 ? 14.956 17.023 9.583 1.00 39.44 214 ASN A O 1
ATOM 1686 N N . ASP A 1 215 ? 15.034 19.222 9.054 1.00 36.59 215 ASP A N 1
ATOM 1687 C CA . ASP A 1 215 ? 16.422 19.374 8.575 1.00 36.59 215 ASP A CA 1
ATOM 1688 C C . ASP A 1 215 ? 17.520 19.027 9.613 1.00 36.59 215 ASP A C 1
ATOM 1690 O O . ASP A 1 215 ? 18.665 19.464 9.515 1.00 36.59 215 ASP A O 1
ATOM 1694 N N . GLU A 1 216 ? 17.223 18.195 10.607 1.00 35.16 216 GLU A N 1
ATOM 1695 C CA . GLU A 1 216 ? 18.218 17.606 11.490 1.00 35.16 216 GLU A CA 1
ATOM 1696 C C . GLU A 1 216 ? 17.928 16.115 11.670 1.00 35.16 216 GLU A C 1
ATOM 1698 O O . GLU A 1 216 ? 16.806 15.746 12.034 1.00 35.16 216 GLU A O 1
ATOM 1703 N N . PRO A 1 217 ? 18.934 15.232 11.515 1.00 37.53 217 PRO A N 1
ATOM 1704 C CA . PRO A 1 217 ? 18.825 13.861 11.970 1.00 37.53 217 PRO A CA 1
ATOM 1705 C C . PRO A 1 217 ? 18.825 13.894 13.497 1.00 37.53 217 PRO A C 1
ATOM 1707 O O . PRO A 1 217 ? 19.846 13.675 14.148 1.00 37.53 217 PRO A O 1
ATOM 1710 N N . LYS A 1 218 ? 17.669 14.176 14.099 1.00 39.06 218 LYS A N 1
ATOM 1711 C CA . LYS A 1 218 ? 17.456 13.849 15.498 1.00 39.06 218 LYS A CA 1
ATOM 1712 C C . LYS A 1 218 ? 17.460 12.333 15.567 1.00 39.06 218 LYS A C 1
ATOM 1714 O O . LYS A 1 218 ? 16.461 11.666 15.312 1.00 39.06 218 LYS A O 1
ATOM 1719 N N . THR A 1 219 ? 18.615 11.778 15.915 1.00 39.22 219 THR A N 1
ATOM 1720 C CA . THR A 1 219 ? 18.741 10.497 16.615 1.00 39.22 219 THR A CA 1
ATOM 1721 C C . THR A 1 219 ? 18.016 10.606 17.957 1.00 39.22 219 THR A C 1
ATOM 1723 O O . THR A 1 219 ? 18.623 10.525 19.019 1.00 39.22 219 THR A O 1
ATOM 1726 N N . ASP A 1 220 ? 16.712 10.856 17.915 1.00 42.12 220 ASP A N 1
ATOM 1727 C CA . ASP A 1 220 ? 15.854 10.858 19.079 1.00 42.12 220 ASP A CA 1
ATOM 1728 C C . ASP A 1 220 ? 15.519 9.391 19.334 1.00 42.12 220 ASP A C 1
ATOM 1730 O O . ASP A 1 220 ? 14.674 8.780 18.676 1.00 42.12 220 ASP A O 1
ATOM 1734 N N . SER A 1 221 ? 16.251 8.781 20.267 1.00 48.69 221 SER A N 1
ATOM 1735 C CA . SER A 1 221 ? 15.988 7.418 20.737 1.00 48.69 221 SER A CA 1
ATOM 1736 C C . SER A 1 221 ? 14.553 7.245 21.256 1.00 48.69 221 SER A C 1
ATOM 1738 O O . SER A 1 221 ? 14.080 6.123 21.361 1.00 48.69 221 SER A O 1
ATOM 1740 N N . THR A 1 222 ? 13.852 8.349 21.517 1.00 46.62 222 THR A N 1
ATOM 1741 C CA . THR A 1 222 ? 12.440 8.440 21.906 1.00 46.62 222 THR A CA 1
ATOM 1742 C C . THR A 1 222 ? 11.460 8.007 20.803 1.00 46.62 222 THR A C 1
ATOM 1744 O O . THR A 1 222 ? 10.397 7.465 21.110 1.00 46.62 222 THR A O 1
ATOM 1747 N N .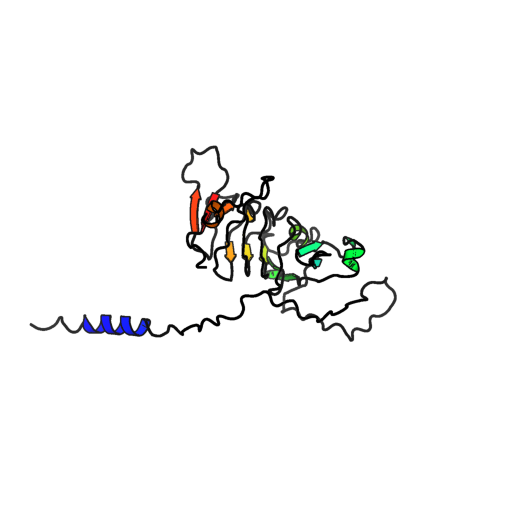 LEU A 1 223 ? 11.807 8.161 19.517 1.00 54.12 223 LEU A N 1
ATOM 1748 C CA . LEU A 1 223 ? 10.960 7.704 18.401 1.00 54.12 223 LEU A CA 1
ATOM 1749 C C . LEU A 1 223 ? 11.014 6.185 18.201 1.00 54.12 223 LEU A C 1
ATOM 1751 O O . LEU A 1 223 ? 10.036 5.602 17.739 1.00 54.12 223 LEU A O 1
ATOM 1755 N N . LYS A 1 224 ? 12.126 5.531 18.573 1.00 55.25 224 LYS A N 1
ATOM 1756 C CA . LYS A 1 224 ? 12.258 4.064 18.490 1.00 55.25 224 LYS A CA 1
ATOM 1757 C C . LYS A 1 224 ? 11.272 3.326 19.396 1.00 55.25 224 LYS A C 1
ATOM 1759 O O . LYS A 1 224 ? 10.863 2.225 19.043 1.00 55.25 224 LYS A O 1
ATOM 1764 N N . ASP A 1 225 ? 10.890 3.949 20.507 1.00 61.41 225 ASP A N 1
ATOM 1765 C CA . ASP A 1 225 ? 9.997 3.363 21.509 1.00 61.41 225 ASP A CA 1
ATOM 1766 C C . ASP A 1 225 ? 8.541 3.830 21.351 1.00 61.41 225 ASP A C 1
ATOM 1768 O O . ASP A 1 225 ? 7.654 3.381 22.079 1.00 61.41 225 ASP A O 1
ATOM 1772 N N . SER A 1 226 ? 8.271 4.726 20.396 1.00 71.31 226 SER A N 1
ATOM 1773 C CA . SER A 1 226 ? 6.912 5.182 20.115 1.00 71.31 226 SER A CA 1
ATOM 1774 C C . SER A 1 226 ? 6.126 4.084 19.389 1.00 71.31 226 SER A C 1
ATOM 1776 O O . SER A 1 226 ? 6.628 3.521 18.409 1.00 71.31 226 SER A O 1
ATOM 1778 N N . PRO A 1 227 ? 4.892 3.769 19.825 1.00 82.50 227 PRO A N 1
ATOM 1779 C CA . PRO A 1 227 ? 4.069 2.802 19.119 1.00 82.50 227 PRO A CA 1
ATOM 1780 C C . PRO A 1 227 ? 3.763 3.313 17.711 1.00 82.50 227 PRO A C 1
ATOM 1782 O O . PRO A 1 227 ? 3.533 4.505 17.491 1.00 82.50 227 PRO A O 1
ATOM 1785 N N . M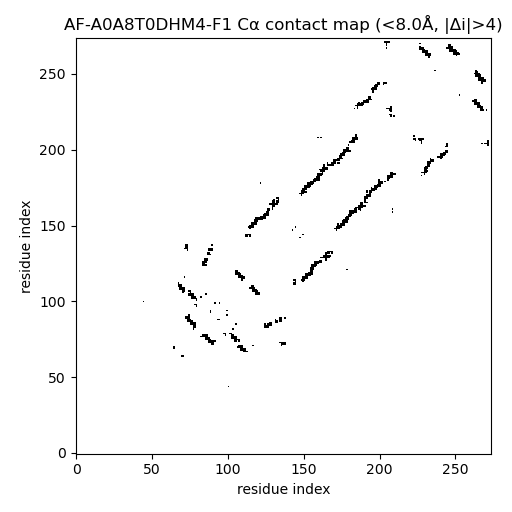ET A 1 228 ? 3.745 2.396 16.748 1.00 88.44 228 MET A N 1
ATOM 1786 C CA . MET A 1 228 ? 3.292 2.710 15.399 1.00 88.44 228 MET A CA 1
ATOM 1787 C C . MET A 1 228 ? 1.812 3.098 15.432 1.00 88.44 228 MET A C 1
ATOM 1789 O O . MET A 1 228 ? 1.011 2.481 16.138 1.00 88.44 228 MET A O 1
ATOM 1793 N N . TYR A 1 229 ? 1.444 4.101 14.641 1.00 90.94 229 TYR A N 1
ATOM 1794 C CA . TYR A 1 229 ? 0.063 4.535 14.477 1.00 90.94 229 TYR A CA 1
ATOM 1795 C C . TYR A 1 229 ? -0.198 4.998 13.046 1.00 90.94 229 TYR A C 1
ATOM 1797 O O . TYR A 1 229 ? 0.714 5.413 12.334 1.00 90.94 229 TYR A O 1
ATOM 1805 N N . LEU A 1 230 ? -1.459 4.943 12.637 1.00 91.56 230 LEU A N 1
ATOM 1806 C CA . LEU A 1 230 ? -1.947 5.410 11.349 1.00 91.56 230 LEU A CA 1
ATOM 1807 C C . LEU A 1 230 ? -2.915 6.565 11.546 1.00 91.56 230 LEU A C 1
ATOM 1809 O O . LEU A 1 230 ? -3.742 6.543 12.460 1.00 91.56 230 LEU A O 1
ATOM 1813 N N . ARG A 1 231 ? -2.825 7.548 10.651 1.00 90.81 231 ARG A N 1
ATOM 1814 C CA . ARG A 1 231 ? -3.848 8.570 10.457 1.00 90.81 231 ARG A CA 1
ATOM 1815 C C . ARG A 1 231 ? -4.651 8.207 9.221 1.00 90.81 231 ARG A C 1
ATOM 1817 O O . ARG A 1 231 ? -4.095 8.004 8.143 1.00 90.81 231 ARG A O 1
ATOM 1824 N N . ILE A 1 232 ? -5.960 8.131 9.391 1.00 90.19 232 ILE A N 1
ATOM 1825 C CA . ILE A 1 232 ? -6.908 7.866 8.311 1.00 90.19 232 ILE A CA 1
ATOM 1826 C C . ILE A 1 232 ? -8.000 8.934 8.323 1.00 90.19 232 ILE A C 1
ATOM 1828 O O . ILE A 1 232 ? -8.322 9.496 9.371 1.00 90.19 232 ILE A O 1
ATOM 1832 N N . LEU A 1 233 ? -8.562 9.209 7.150 1.00 89.06 233 LEU A N 1
ATOM 1833 C CA . LEU A 1 233 ? -9.619 10.197 6.955 1.00 89.06 233 LEU A CA 1
ATOM 1834 C C . LEU A 1 233 ? -10.817 9.521 6.268 1.00 89.06 233 LEU A C 1
ATOM 1836 O O . LEU A 1 233 ? -10.999 9.683 5.062 1.00 89.06 233 LEU A O 1
ATOM 1840 N N . PRO A 1 234 ? -11.590 8.686 6.989 1.00 87.62 234 PRO A N 1
ATOM 1841 C CA . PRO A 1 234 ? -12.704 7.963 6.388 1.00 87.62 234 PRO A CA 1
ATOM 1842 C C . PRO A 1 234 ? -13.819 8.928 5.962 1.00 87.62 234 PRO A C 1
ATOM 1844 O O . PRO A 1 234 ? -14.162 9.854 6.694 1.00 87.62 234 PRO A O 1
ATOM 1847 N N . ALA A 1 235 ? -14.418 8.684 4.795 1.00 86.62 235 ALA A N 1
ATOM 1848 C CA . ALA A 1 235 ? -15.572 9.447 4.313 1.00 86.62 235 ALA A CA 1
ATOM 1849 C C . ALA A 1 235 ? -16.835 9.193 5.154 1.00 86.62 235 ALA A C 1
ATOM 1851 O O . ALA A 1 235 ? -17.674 10.080 5.292 1.00 86.62 235 ALA A O 1
ATOM 1852 N N . ASP A 1 236 ? -16.966 7.984 5.706 1.00 82.19 236 ASP A N 1
ATOM 1853 C CA . ASP A 1 236 ? -18.031 7.593 6.628 1.00 82.19 236 ASP A CA 1
ATOM 1854 C C . ASP A 1 236 ? -17.406 6.954 7.867 1.00 82.19 236 ASP A C 1
ATOM 1856 O O . ASP A 1 236 ? -16.772 5.901 7.803 1.00 82.19 236 ASP A O 1
ATOM 1860 N N . THR A 1 237 ? -17.578 7.615 9.003 1.00 75.94 237 THR A N 1
ATOM 1861 C CA . THR A 1 237 ? -16.965 7.242 10.278 1.00 75.94 237 THR A CA 1
ATOM 1862 C C . THR A 1 237 ? -17.793 6.212 11.045 1.00 75.94 237 THR A C 1
ATOM 1864 O O . THR A 1 237 ? -17.311 5.656 12.031 1.00 75.94 237 THR A O 1
ATOM 1867 N N . GLY A 1 238 ? -19.017 5.923 10.585 1.00 76.44 238 GLY A N 1
ATOM 1868 C CA . GLY A 1 238 ? -19.860 4.848 11.104 1.00 76.44 238 GLY A CA 1
ATOM 1869 C C . GLY A 1 238 ? -19.512 3.468 10.541 1.00 76.44 238 GLY A C 1
ATOM 1870 O O . GLY A 1 238 ? -19.970 2.457 11.077 1.00 76.44 238 GLY A O 1
ATOM 1871 N N . MET A 1 239 ? -18.696 3.404 9.484 1.00 79.69 239 MET A N 1
ATOM 1872 C CA . MET A 1 239 ? -18.291 2.150 8.853 1.00 79.69 239 MET A CA 1
ATOM 1873 C C . MET A 1 239 ? -16.984 1.628 9.469 1.00 79.69 239 MET A C 1
ATOM 1875 O O . MET A 1 239 ? -15.967 2.323 9.431 1.00 79.69 239 MET A O 1
ATOM 1879 N N . PRO A 1 240 ? -16.972 0.407 10.036 1.00 83.69 240 PRO A N 1
ATOM 1880 C CA . PRO A 1 240 ? -15.776 -0.136 10.662 1.00 83.69 240 PRO A CA 1
ATOM 1881 C C . PRO A 1 240 ? -14.717 -0.507 9.619 1.00 83.69 240 PRO A C 1
ATOM 1883 O O . PRO A 1 240 ? -15.032 -1.032 8.550 1.00 83.69 240 PRO A O 1
ATOM 1886 N N . ILE A 1 241 ? -13.451 -0.294 9.979 1.00 90.31 241 ILE A N 1
ATOM 1887 C CA . ILE A 1 241 ? -12.286 -0.707 9.193 1.00 90.31 241 ILE A CA 1
ATOM 1888 C C . ILE A 1 241 ? -11.655 -1.910 9.882 1.00 90.31 241 ILE A C 1
ATOM 1890 O O . ILE A 1 241 ? -11.363 -1.874 11.077 1.00 90.31 241 ILE A O 1
ATOM 1894 N N . MET A 1 242 ? -11.457 -2.984 9.129 1.00 92.31 242 MET A N 1
ATOM 1895 C CA . MET A 1 242 ? -10.873 -4.218 9.633 1.00 92.31 242 MET A CA 1
ATOM 1896 C C . MET A 1 242 ? -9.347 -4.149 9.608 1.00 92.31 242 MET A C 1
ATOM 1898 O O . MET A 1 242 ? -8.746 -3.771 8.603 1.00 92.31 242 MET A O 1
ATOM 1902 N N . PHE A 1 243 ? -8.731 -4.580 10.705 1.00 93.25 243 PHE A N 1
ATOM 1903 C CA . PHE A 1 243 ? -7.290 -4.749 10.841 1.00 93.25 243 PHE A CA 1
ATOM 1904 C C . PHE A 1 243 ? -7.002 -6.186 11.274 1.00 93.25 243 PHE A C 1
ATOM 1906 O O . PHE A 1 243 ? -7.689 -6.717 12.146 1.00 93.25 243 PHE A O 1
ATOM 1913 N N . ASN A 1 244 ? -5.978 -6.817 10.696 1.00 93.19 244 ASN A N 1
ATOM 1914 C CA . ASN A 1 244 ? -5.529 -8.145 11.138 1.00 93.19 244 ASN A CA 1
ATOM 1915 C C . ASN A 1 244 ? -4.505 -8.093 12.290 1.00 93.19 244 ASN A C 1
ATOM 1917 O O . ASN A 1 244 ? -4.108 -9.135 12.810 1.00 93.19 244 ASN A O 1
ATOM 1921 N N . LEU A 1 245 ? -4.074 -6.890 12.675 1.00 90.69 245 LEU A N 1
ATOM 1922 C CA . LEU A 1 245 ? -3.213 -6.629 13.823 1.00 90.69 245 LEU A CA 1
ATOM 1923 C C . LEU A 1 245 ? -4.033 -6.066 14.983 1.00 90.69 245 LEU A C 1
ATOM 1925 O O . LEU A 1 245 ? -5.065 -5.422 14.782 1.00 90.69 245 LEU A O 1
ATOM 1929 N N . GLU A 1 246 ? -3.545 -6.273 16.203 1.00 88.12 246 GLU A N 1
ATOM 1930 C CA . GLU A 1 246 ? -4.167 -5.698 17.391 1.00 88.12 246 GLU A CA 1
ATOM 1931 C C . GLU A 1 246 ? -3.987 -4.173 17.391 1.00 88.12 246 GLU A C 1
ATOM 1933 O O . GLU A 1 246 ? -2.868 -3.652 17.311 1.00 88.12 246 GLU A O 1
ATOM 1938 N N . THR A 1 247 ? -5.111 -3.461 17.426 1.00 87.12 247 THR A N 1
ATOM 1939 C CA . THR A 1 247 ? -5.164 -2.007 17.288 1.00 87.12 247 THR A CA 1
ATOM 1940 C C . THR A 1 247 ? -6.092 -1.390 18.326 1.00 87.12 247 THR A C 1
ATOM 1942 O O . THR A 1 247 ? -7.083 -1.991 18.742 1.00 87.12 247 THR A O 1
ATOM 1945 N N . SER A 1 248 ? -5.771 -0.168 18.741 1.00 84.50 248 SER A N 1
ATOM 1946 C CA . SER A 1 248 ? -6.614 0.678 19.581 1.00 84.50 248 SER A CA 1
ATOM 1947 C C . SER A 1 248 ? -6.847 2.016 18.895 1.00 84.50 248 SER A C 1
ATOM 1949 O O . SER A 1 248 ? -5.927 2.636 18.359 1.00 84.50 248 SER A O 1
ATOM 1951 N N . CYS A 1 249 ? -8.087 2.490 18.926 1.00 79.50 249 CYS A N 1
ATOM 1952 C CA . CYS A 1 249 ? -8.401 3.821 18.435 1.00 79.50 249 CYS A CA 1
ATOM 1953 C C . CYS A 1 249 ? -8.186 4.854 19.544 1.00 79.50 249 CYS A C 1
ATOM 1955 O O . CYS A 1 249 ? -8.805 4.752 20.601 1.00 79.50 249 CYS A O 1
ATOM 1957 N N . HIS A 1 250 ? -7.322 5.844 19.307 1.00 67.00 250 HIS A N 1
ATOM 1958 C CA . HIS A 1 250 ? -7.036 6.902 20.288 1.00 67.00 250 HIS A CA 1
ATOM 1959 C C . HIS A 1 250 ? -7.877 8.161 20.079 1.00 67.00 250 HIS A C 1
ATOM 1961 O O . HIS A 1 250 ? -8.161 8.869 21.039 1.00 67.00 250 HIS A O 1
ATOM 1967 N N . GLN A 1 251 ? -8.297 8.423 18.843 1.00 65.69 251 GLN A N 1
ATOM 1968 C CA . GLN A 1 251 ? -9.150 9.555 18.498 1.00 65.69 251 GLN A CA 1
ATOM 1969 C C . GLN A 1 251 ? -10.220 9.067 17.521 1.00 65.69 251 GLN A C 1
ATOM 1971 O O . GLN A 1 251 ? -10.123 9.248 16.313 1.00 65.69 251 GLN A O 1
ATOM 1976 N N . CYS A 1 252 ? -11.198 8.338 18.056 1.00 59.03 252 CYS A N 1
ATOM 1977 C CA . CYS A 1 252 ? -12.408 7.956 17.333 1.00 59.03 252 CYS A CA 1
ATOM 1978 C C . CYS A 1 252 ? -13.491 8.990 17.624 1.00 59.03 252 CYS A C 1
ATOM 1980 O O . CYS A 1 252 ? -13.555 9.501 18.741 1.00 59.03 252 CYS A O 1
ATOM 1982 N N . ILE A 1 253 ? -14.351 9.275 16.644 1.00 52.22 253 ILE A N 1
ATOM 1983 C CA . ILE A 1 253 ? -15.473 10.221 16.753 1.00 52.22 253 ILE A CA 1
ATOM 1984 C C . ILE A 1 253 ? -16.502 9.668 17.743 1.00 52.22 253 ILE A C 1
ATOM 1986 O O . ILE A 1 253 ? -17.504 9.062 17.391 1.00 52.22 253 ILE A O 1
ATOM 1990 N N . SER A 1 254 ? -16.187 9.821 19.019 1.00 43.91 254 SER A N 1
ATOM 1991 C CA . SER A 1 254 ? -17.101 9.668 20.147 1.00 43.91 254 SER A CA 1
ATOM 1992 C C . SER A 1 254 ? -17.441 11.048 20.720 1.00 43.91 254 SER A C 1
ATOM 1994 O O . SER A 1 254 ? -18.486 11.213 21.339 1.00 43.91 254 SER A O 1
ATOM 1996 N N . ASP A 1 255 ? -16.612 12.060 20.427 1.00 43.12 255 ASP A N 1
ATOM 1997 C CA . ASP A 1 255 ? -16.802 13.442 20.851 1.00 43.12 255 ASP A CA 1
ATOM 1998 C C . ASP A 1 255 ? -17.302 14.300 19.687 1.00 43.12 255 ASP A C 1
ATOM 2000 O O . ASP A 1 255 ? -16.538 14.877 18.916 1.00 43.12 255 ASP A O 1
ATOM 2004 N N . VAL A 1 256 ? -18.625 14.434 19.606 1.00 45.16 256 VAL A N 1
ATOM 2005 C CA . VAL A 1 256 ? -19.370 15.293 18.661 1.00 45.16 256 VAL A CA 1
ATOM 2006 C C . VAL A 1 256 ? -18.998 16.793 18.785 1.00 45.16 256 VAL A C 1
ATOM 2008 O O . VAL A 1 256 ? -19.465 17.614 18.005 1.00 45.16 256 VAL A O 1
ATOM 2011 N N . ASN A 1 257 ? -18.115 17.162 19.721 1.00 42.97 257 ASN A N 1
ATOM 2012 C CA . ASN A 1 257 ? -17.729 18.546 20.020 1.00 42.97 257 ASN A CA 1
ATOM 2013 C C . ASN A 1 257 ? -16.250 18.880 19.744 1.00 42.97 257 ASN A C 1
ATOM 2015 O O . ASN A 1 257 ? -15.812 19.985 20.057 1.00 42.97 257 ASN A O 1
ATOM 2019 N N . SER A 1 258 ? -15.468 17.958 19.178 1.00 44.09 258 SER A N 1
ATOM 2020 C CA . SER A 1 258 ? -14.064 18.206 18.828 1.00 44.09 258 SER A CA 1
ATOM 2021 C C . SER A 1 258 ? -13.958 18.765 17.405 1.00 44.09 258 SER A C 1
ATOM 2023 O O . SER A 1 258 ? -13.973 18.015 16.432 1.00 44.09 258 SER A O 1
ATOM 2025 N N . THR A 1 259 ? -13.830 20.085 17.273 1.00 47.16 259 THR A N 1
ATOM 2026 C CA . THR A 1 259 ? -13.699 20.786 15.982 1.00 47.16 259 THR A CA 1
ATOM 2027 C C . THR A 1 259 ? -12.323 20.668 15.312 1.00 47.16 259 THR A C 1
ATOM 2029 O O . THR A 1 259 ? -12.178 21.166 14.201 1.00 47.16 259 THR A O 1
ATOM 2032 N N . ASP A 1 260 ? -11.330 20.007 15.923 1.00 48.31 260 ASP A N 1
ATOM 2033 C CA . ASP A 1 260 ? -9.915 20.173 15.531 1.00 48.31 260 ASP A CA 1
ATOM 2034 C C . ASP A 1 260 ? -9.163 18.916 15.057 1.00 48.31 260 ASP A C 1
ATOM 2036 O O . ASP A 1 260 ? -7.946 18.945 14.880 1.00 48.31 260 ASP A O 1
ATOM 2040 N N . SER A 1 261 ? -9.843 17.811 14.748 1.00 52.19 261 SER A N 1
ATOM 2041 C CA . SER A 1 261 ? -9.168 16.697 14.065 1.00 52.19 261 SER A CA 1
ATOM 2042 C C . SER A 1 261 ? -10.141 15.860 13.244 1.00 52.19 261 SER A C 1
ATOM 2044 O O . SER A 1 261 ? -10.889 15.047 13.783 1.00 52.19 261 SER A O 1
ATOM 2046 N N . SER A 1 262 ? -10.104 16.022 11.923 1.00 66.44 262 SER A N 1
ATOM 2047 C CA . SER A 1 262 ? -10.835 15.164 10.984 1.00 66.44 262 SER A CA 1
ATOM 2048 C C . SER A 1 262 ? -10.248 13.748 10.879 1.00 66.44 262 SER A C 1
ATOM 2050 O O . SER A 1 262 ? -10.867 12.866 10.293 1.00 66.44 262 SER A O 1
ATOM 2052 N N . TYR A 1 263 ? -9.060 13.520 11.441 1.00 74.00 263 TYR A N 1
ATOM 2053 C CA . TYR A 1 263 ? -8.371 12.236 11.384 1.00 74.00 263 TYR A CA 1
ATOM 2054 C C . TYR A 1 263 ? -8.824 11.287 12.488 1.00 74.00 263 TYR A C 1
ATOM 2056 O O . TYR A 1 263 ? -8.928 11.672 13.652 1.00 74.00 263 TYR A O 1
ATOM 2064 N N . VAL A 1 264 ? -8.974 10.015 12.125 1.00 82.19 264 VAL A N 1
ATOM 2065 C CA . VAL A 1 264 ? -9.024 8.912 13.083 1.00 82.19 264 VAL A CA 1
ATOM 2066 C C . VAL A 1 264 ? -7.607 8.368 13.257 1.00 82.19 264 VAL A C 1
ATOM 2068 O O . VAL A 1 264 ? -6.923 8.061 12.276 1.00 82.19 264 VAL A O 1
ATOM 2071 N N . ILE A 1 265 ? -7.157 8.275 14.511 1.00 85.12 265 ILE A N 1
ATOM 2072 C CA . ILE A 1 265 ? -5.827 7.763 14.866 1.00 85.12 265 ILE A CA 1
ATOM 2073 C C . ILE A 1 265 ? -5.951 6.327 15.372 1.00 85.12 265 ILE A C 1
ATOM 2075 O O . ILE A 1 265 ? -6.538 6.080 16.431 1.00 85.12 265 ILE A O 1
ATOM 2079 N N . ILE A 1 266 ? -5.351 5.397 14.630 1.00 85.94 266 ILE A N 1
ATOM 2080 C CA . ILE A 1 266 ? -5.297 3.969 14.951 1.00 85.94 266 ILE A CA 1
ATOM 2081 C C . ILE A 1 266 ? -3.882 3.630 15.415 1.00 85.94 266 ILE A C 1
ATOM 2083 O O . ILE A 1 266 ? -2.954 3.693 14.615 1.00 85.94 266 ILE A O 1
ATOM 2087 N N . ALA A 1 267 ? -3.697 3.271 16.684 1.00 86.56 267 ALA A N 1
ATOM 2088 C CA . ALA A 1 267 ? -2.410 2.801 17.197 1.00 86.56 267 ALA A CA 1
ATOM 2089 C C . ALA A 1 267 ? -2.352 1.273 17.204 1.00 86.56 267 ALA A C 1
ATOM 2091 O O . ALA A 1 267 ? -3.352 0.611 17.478 1.00 86.56 267 ALA A O 1
ATOM 2092 N N . PHE A 1 268 ? -1.177 0.709 16.941 1.00 84.62 268 PHE A N 1
ATOM 2093 C CA . PHE A 1 268 ? -0.935 -0.723 17.094 1.00 84.62 268 PHE A CA 1
ATOM 2094 C C . PHE A 1 268 ? -0.493 -1.023 18.529 1.00 84.62 268 PHE A C 1
ATOM 2096 O O . PHE A 1 268 ? 0.429 -0.389 19.043 1.00 84.62 268 PHE A O 1
ATOM 2103 N N . THR A 1 269 ? -1.140 -1.991 19.180 1.00 78.75 269 THR A N 1
ATOM 2104 C CA . THR A 1 269 ? -0.960 -2.238 20.624 1.00 78.75 269 THR A CA 1
ATOM 2105 C C . THR A 1 269 ? 0.159 -3.227 20.941 1.00 78.75 269 THR A C 1
ATOM 2107 O O . THR A 1 269 ? 0.685 -3.222 22.053 1.00 78.75 269 THR A O 1
ATOM 2110 N N . ILE A 1 270 ? 0.566 -4.058 19.975 1.00 68.38 270 ILE A N 1
ATOM 2111 C CA . ILE A 1 270 ? 1.642 -5.035 20.164 1.00 68.38 270 ILE A CA 1
ATOM 2112 C C . ILE A 1 270 ? 2.957 -4.466 19.612 1.00 68.38 270 ILE A C 1
ATOM 2114 O O . ILE A 1 270 ? 3.098 -4.347 18.387 1.00 68.38 270 ILE A O 1
ATOM 2118 N N . PRO A 1 271 ? 3.955 -4.170 20.469 1.00 57.50 271 PRO A N 1
ATOM 2119 C CA . PRO A 1 271 ? 5.294 -3.849 20.003 1.00 57.50 271 PRO A CA 1
ATOM 2120 C C . PRO A 1 271 ? 5.921 -5.084 19.350 1.00 57.50 271 PRO A C 1
ATOM 2122 O O . PRO A 1 271 ? 5.818 -6.208 19.854 1.00 57.50 271 PRO A O 1
ATOM 2125 N N . ARG A 1 272 ? 6.596 -4.875 18.217 1.00 58.72 272 ARG A N 1
ATOM 2126 C CA . ARG A 1 272 ? 7.380 -5.914 17.546 1.00 58.72 272 ARG A CA 1
ATOM 2127 C C . ARG A 1 272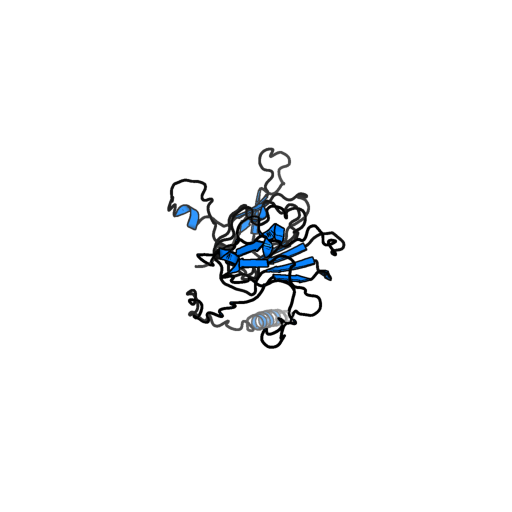 ? 8.423 -6.434 18.539 1.00 58.72 272 ARG A C 1
ATOM 2129 O O . ARG A 1 272 ? 9.300 -5.680 18.950 1.00 58.72 272 ARG A O 1
ATOM 2136 N N . LYS A 1 273 ? 8.326 -7.705 18.949 1.00 49.34 273 LYS A N 1
ATOM 2137 C CA . LYS A 1 273 ? 9.393 -8.345 19.731 1.00 49.34 273 LYS A CA 1
ATOM 2138 C C . LYS A 1 273 ? 10.639 -8.395 18.845 1.00 49.34 273 LYS A C 1
ATOM 2140 O O . LYS A 1 273 ? 10.617 -9.074 17.820 1.00 49.34 273 LYS A O 1
ATOM 2145 N N . THR A 1 274 ? 11.645 -7.604 19.204 1.00 47.69 274 THR A N 1
ATOM 2146 C CA . THR A 1 274 ? 12.987 -7.606 18.603 1.00 47.69 274 THR A CA 1
ATOM 2147 C C . THR A 1 274 ? 13.714 -8.904 18.886 1.00 47.69 274 THR A C 1
ATOM 2149 O O . THR A 1 274 ? 13.607 -9.367 20.046 1.00 47.69 274 THR A O 1
#

Mean predicted aligned error: 15.7 Å

Secondary structure (DSSP, 8-state):
--SSSSSHHHHHHHHHHTTS------------S-----------------S-S----SSSPP--PPTT-EE-SSEEEEPTTTT-EEEEES-GGGS-HHHHHS-EEEPEEEEGGGTEEEEEEEEEESEE-TTGGGGGS-TTS---STTS-EEEEEEEEEEEE-TTTTTT-TTTEEEEEEEEEEEE-TTTTTT-TT--EEEETT-PPPEE---S-SSS----HHHHTSPPEEEE--S-TTS--EESS-EEEEE-TT-TT-TT---EEEEE-S----

Radius of gyration: 24.02 Å; Cα contacts (8 Å, |Δi|>4): 473; chains: 1; bounding box: 49×61×89 Å

Foldseek 3Di:
DDDPDPVVVVVVVVVVVVPPPPDPPPPPPDDPDPPDPPPPPPQPADDDDDDDDDDPPPPDPPPDDPPQKDWQCWWWFQDPDVSAEIAIANDPVVDDPVCNNDTHTWTWIARLAQQEIETHDAEEHQYYDAPRCLSSDDPPDDSSDPQQAHAYEDNYAYAEQDARNCPNCQVHYAHYEYAHYAEYEQRSAASNQNHAEYEYNVLFQHQYDDDPPDPDPPPPVVSRPDFDKHKYQHPDLPHHHYYPAAKDWPDRPPDPPDPPDSITMITGDDHGDD

Organism: NCBI:txid34504

Sequence (274 aa):
MPGSQLLLGLWFALMKIVLLTRHPVQASSDEFLPKRLDKQTEKHAGLFSSPDRAFNAAKLKPVTYPPGSFPCSAVCFLKPPTFEIVHCAKRVNDLDEATRTEIKVIKCQQHRNKGEIILGNKESVRGIEPGTLENLLAPDEELLTQSGQFSIYLNLNMVRFDARLFQGLGTVITEVRLFNTVQMHPDSLVELQHLRAFEIDTGLTPLLLASEDNDEPKTDSTLKDSPMYLRILPADTGMPIMFNLETSCHQCISDVNSTDSSYVIIAFTIPRKT